Protein AF-A0A1E1WK30-F1 (afdb_monomer)

Organism: Pectinophora gossypiella (NCBI:txid13191)

Sequence (186 aa):
MTLRVEAPGEKIVSVEPCKCNKSYSAELKKTEMKLSKRLKEFLKAAWGVRSKITVEPFVICYILPSVLAGLAVQNLCFEKSCLVNLHYDDRICRHIMQGRTANYTTEEKNVQTLVTAMTAWSFPLQTALPGILALFVGAWSDRTGNRKTFMVLPILGKLISVIGIILSTIFFMQVGMNETALLEGL

Secondary structure (DSSP, 8-state):
------------------TTHHHHHHHHHHHHHHHHHHHHHHHHHHHHHTTT--HHHHHHHHHHHHHHHHHHHHHHHHHHIIIIIS---HHHHHHHHTT--TT-HHHHHHHHHHHHHHHHHHHHHHHHHHHHHHHHHHHHHHHH--HHHHHHHHHHHHHHHHHHHHHHHHTTTTS-HHHHHHHHH-

Radius of gyration: 28.56 Å; Cα contacts (8 Å, |Δi|>4): 78; chains: 1; bounding box: 60×99×56 Å

Structure (mmCIF, N/CA/C/O backbone):
data_AF-A0A1E1WK30-F1
#
_entry.id   AF-A0A1E1WK30-F1
#
loop_
_atom_site.group_PDB
_atom_site.id
_atom_site.type_symbol
_atom_site.label_atom_id
_atom_site.label_alt_id
_atom_site.label_comp_id
_atom_site.label_asym_id
_atom_site.label_entity_id
_atom_site.label_seq_id
_atom_site.pdbx_PDB_ins_code
_atom_site.Cartn_x
_atom_site.Cartn_y
_atom_site.Cartn_z
_atom_site.occupancy
_atom_site.B_iso_or_equiv
_atom_site.auth_seq_id
_atom_site.auth_comp_id
_atom_site.auth_asym_id
_atom_site.auth_atom_id
_atom_site.pdbx_PDB_model_num
ATOM 1 N N . MET A 1 1 ? -29.194 -78.697 -28.539 1.00 39.44 1 MET A N 1
ATOM 2 C CA . MET A 1 1 ? -29.829 -78.477 -27.223 1.00 39.44 1 MET A CA 1
ATOM 3 C C . MET A 1 1 ? -29.805 -76.992 -26.917 1.00 39.44 1 MET A C 1
ATOM 5 O O . MET A 1 1 ? -28.778 -76.459 -26.529 1.00 39.44 1 MET A O 1
ATOM 9 N N . THR A 1 2 ? -30.919 -76.320 -27.180 1.00 31.62 2 THR A N 1
ATOM 10 C CA . THR A 1 2 ? -31.225 -74.983 -26.673 1.00 31.62 2 THR A CA 1
ATOM 11 C C . THR A 1 2 ? -31.839 -75.125 -25.288 1.00 31.62 2 THR A C 1
ATOM 13 O O . THR A 1 2 ? -32.807 -75.870 -25.147 1.00 31.62 2 THR A O 1
ATOM 16 N N . LEU A 1 3 ? -31.359 -74.370 -24.304 1.00 31.56 3 LEU A N 1
ATOM 17 C CA . LEU A 1 3 ? -32.218 -73.912 -23.217 1.00 31.56 3 LEU A CA 1
ATOM 18 C C . LEU A 1 3 ? -32.018 -72.409 -23.052 1.00 31.56 3 LEU A C 1
ATOM 20 O O . LEU A 1 3 ? -30.931 -71.927 -22.751 1.00 31.56 3 LEU A O 1
ATOM 24 N N . ARG A 1 4 ? -33.105 -71.698 -23.336 1.00 35.22 4 ARG A N 1
ATOM 25 C CA . ARG A 1 4 ? -33.308 -70.266 -23.176 1.00 35.22 4 ARG A CA 1
ATOM 26 C C . ARG A 1 4 ? -34.090 -70.094 -21.876 1.00 35.22 4 ARG A C 1
ATOM 28 O O . ARG A 1 4 ? -35.115 -70.752 -21.722 1.00 35.22 4 ARG A O 1
ATOM 35 N N . VAL A 1 5 ? -33.654 -69.210 -20.987 1.00 40.81 5 VAL A N 1
ATOM 36 C CA . VAL A 1 5 ? -34.551 -68.553 -20.028 1.00 40.81 5 VAL A CA 1
ATOM 37 C C . VAL A 1 5 ? -34.184 -67.077 -20.041 1.00 40.81 5 VAL A C 1
ATOM 39 O O . VAL A 1 5 ? -33.052 -66.699 -19.757 1.00 40.81 5 VAL A O 1
ATOM 42 N N . GLU A 1 6 ? -35.138 -66.271 -20.481 1.00 40.81 6 GLU A N 1
ATOM 43 C CA . GLU A 1 6 ? -35.061 -64.822 -20.611 1.00 40.81 6 GLU A CA 1
ATOM 44 C C . GLU A 1 6 ? -35.509 -64.190 -19.284 1.00 40.81 6 GLU A C 1
ATOM 46 O O . GLU A 1 6 ? -36.471 -64.669 -18.682 1.00 40.81 6 GLU A O 1
ATOM 51 N N . ALA A 1 7 ? -34.863 -63.108 -18.841 1.00 42.19 7 ALA A N 1
ATOM 52 C CA . ALA A 1 7 ? -35.515 -62.125 -17.981 1.00 42.19 7 ALA A CA 1
ATOM 53 C C . ALA A 1 7 ? -34.951 -60.709 -18.235 1.00 42.19 7 ALA A C 1
ATOM 55 O O . ALA A 1 7 ? -33.755 -60.568 -18.495 1.00 42.19 7 ALA A O 1
ATOM 56 N N . PRO A 1 8 ? -35.810 -59.675 -18.192 1.00 36.88 8 PRO A N 1
ATOM 57 C CA . PRO A 1 8 ? -35.581 -58.350 -18.761 1.00 36.88 8 PRO A CA 1
ATOM 58 C C . PRO A 1 8 ? -35.152 -57.312 -17.708 1.00 36.88 8 PRO A C 1
ATOM 60 O O . PRO A 1 8 ? -35.461 -57.465 -16.534 1.00 36.88 8 PRO A O 1
ATOM 63 N N . GLY A 1 9 ? -34.539 -56.212 -18.161 1.00 35.50 9 GLY A N 1
ATOM 64 C CA . GLY A 1 9 ? -34.646 -54.885 -17.534 1.00 35.50 9 GLY A CA 1
ATOM 65 C C . GLY A 1 9 ? -33.962 -54.651 -16.176 1.00 35.50 9 GLY A C 1
ATOM 66 O O . GLY A 1 9 ? -34.398 -55.147 -15.150 1.00 35.50 9 GLY A O 1
ATOM 67 N N . GLU A 1 10 ? -32.960 -53.765 -16.202 1.00 39.19 10 GLU A N 1
ATOM 68 C CA . GLU A 1 10 ? -32.584 -52.810 -15.146 1.00 39.19 10 GLU A CA 1
ATOM 69 C C . GLU A 1 10 ? -32.297 -53.332 -13.724 1.00 39.19 10 GLU A C 1
ATOM 71 O O . GLU A 1 10 ? -33.184 -53.731 -12.977 1.00 39.19 10 GLU A O 1
ATOM 76 N N . LYS A 1 11 ? -31.043 -53.165 -13.285 1.00 32.28 11 LYS A N 1
ATOM 77 C CA . LYS A 1 11 ? -30.726 -52.727 -11.918 1.00 32.28 11 LYS A CA 1
ATOM 78 C C . LYS A 1 11 ? -29.340 -52.102 -11.905 1.00 32.28 11 LYS A C 1
ATOM 80 O O . LYS A 1 11 ? -28.312 -52.771 -11.872 1.00 32.28 11 LYS A O 1
ATOM 85 N N . ILE A 1 12 ? -29.364 -50.778 -11.965 1.00 34.81 12 ILE A N 1
ATOM 86 C CA . ILE A 1 12 ? -28.281 -49.883 -11.583 1.00 34.81 12 ILE A CA 1
ATOM 87 C C . ILE A 1 12 ? -27.767 -50.390 -10.233 1.00 34.81 12 ILE A C 1
ATOM 89 O O . ILE A 1 12 ? -28.544 -50.515 -9.284 1.00 34.81 12 ILE A O 1
ATOM 93 N N . VAL A 1 13 ? -26.486 -50.754 -10.162 1.00 36.16 13 VAL A N 1
ATOM 94 C CA . VAL A 1 13 ? -25.851 -51.154 -8.906 1.00 36.16 13 VAL A CA 1
ATOM 95 C C . VAL A 1 13 ? -25.910 -49.947 -7.977 1.00 36.16 13 VAL A C 1
ATOM 97 O O . VAL A 1 13 ? -25.163 -48.982 -8.125 1.00 36.16 13 VAL A O 1
ATOM 100 N N . SER A 1 14 ? -26.875 -49.992 -7.061 1.00 32.78 14 SER A N 1
ATOM 101 C CA . SER A 1 14 ? -27.031 -49.058 -5.961 1.00 32.78 14 SER A CA 1
ATOM 102 C C . SER A 1 14 ? -25.823 -49.221 -5.049 1.00 32.78 14 SER A C 1
ATOM 104 O O . SER A 1 14 ? -25.767 -50.099 -4.192 1.00 32.78 14 SER A O 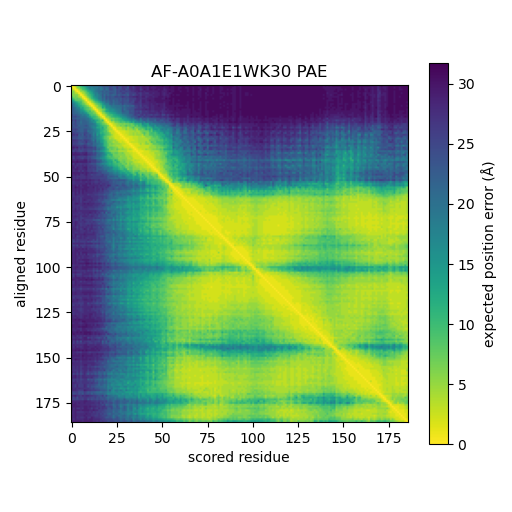1
ATOM 106 N N . VAL A 1 15 ? -24.825 -48.374 -5.263 1.00 42.16 15 VAL A N 1
ATOM 107 C CA . VAL A 1 15 ? -24.016 -47.914 -4.148 1.00 42.16 15 VAL A CA 1
ATOM 108 C C . VAL A 1 15 ? -24.893 -46.866 -3.474 1.00 42.16 15 VAL A C 1
ATOM 110 O O . VAL A 1 15 ? -25.053 -45.763 -3.991 1.00 42.16 15 VAL A O 1
ATOM 113 N N . GLU A 1 16 ? -25.523 -47.204 -2.353 1.00 52.97 16 GLU A N 1
ATOM 114 C CA . GLU A 1 16 ? -25.820 -46.177 -1.360 1.00 52.97 16 GLU A CA 1
ATOM 115 C C . GLU A 1 16 ? -24.485 -45.818 -0.697 1.00 52.97 16 GLU A C 1
ATOM 117 O O . GLU A 1 16 ? -23.869 -46.682 -0.068 1.00 52.97 16 GLU A O 1
ATOM 122 N N . PRO A 1 17 ? -24.033 -44.553 -0.776 1.00 38.88 17 PRO A N 1
ATOM 123 C CA . PRO A 1 17 ? -23.232 -44.053 0.319 1.00 38.88 17 PRO A CA 1
ATOM 124 C C . PRO A 1 17 ? -23.792 -42.737 0.860 1.00 38.88 17 PRO A C 1
ATOM 126 O O . PRO A 1 17 ? -23.857 -41.701 0.204 1.00 38.88 17 PRO A O 1
ATOM 129 N N . CYS A 1 18 ? -24.093 -42.828 2.152 1.00 43.41 18 CYS A N 1
ATOM 130 C CA . CYS A 1 18 ? -24.090 -41.774 3.153 1.00 43.41 18 CYS A CA 1
ATOM 131 C C . CYS A 1 18 ? -25.323 -40.861 3.244 1.00 43.41 18 CYS A C 1
ATOM 133 O O . CYS A 1 18 ? -25.404 -39.761 2.699 1.00 43.41 18 CYS A O 1
ATOM 135 N N . LYS A 1 19 ? -26.173 -41.235 4.207 1.00 42.16 19 LYS A N 1
ATOM 136 C CA . LYS A 1 19 ? -27.075 -40.397 5.019 1.00 42.16 19 LYS A CA 1
ATOM 137 C C . LYS A 1 19 ? -26.310 -39.314 5.829 1.00 42.16 19 LYS A C 1
ATOM 139 O O . LYS A 1 19 ? -26.635 -39.052 6.982 1.00 42.16 19 LYS A O 1
ATOM 144 N N . CYS A 1 20 ? -25.283 -38.685 5.247 1.00 48.69 20 CYS A N 1
ATOM 145 C CA . CYS A 1 20 ? -24.400 -37.702 5.887 1.00 48.69 20 CYS A CA 1
ATOM 146 C C . CYS A 1 20 ? -24.795 -36.246 5.634 1.00 48.69 20 CYS A C 1
ATOM 148 O O . CYS A 1 20 ? -24.235 -35.374 6.282 1.00 48.69 20 CYS A O 1
ATOM 150 N N . ASN A 1 21 ? -25.757 -35.934 4.760 1.00 53.81 21 ASN A N 1
ATOM 151 C CA . ASN A 1 21 ? -26.035 -34.531 4.413 1.00 53.81 21 ASN A CA 1
ATOM 152 C C . ASN A 1 21 ? -26.504 -33.700 5.634 1.00 53.81 21 ASN A C 1
ATOM 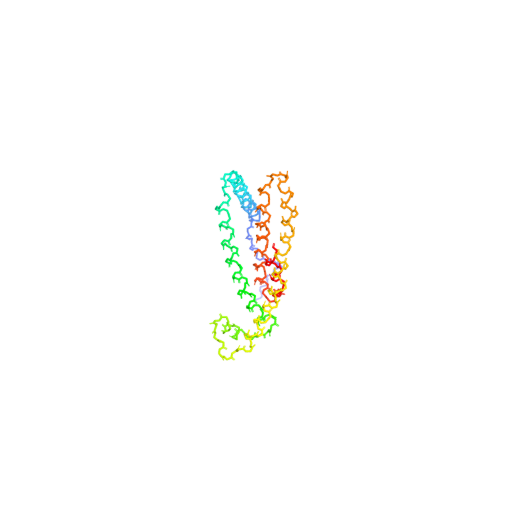154 O O . ASN A 1 21 ? -26.045 -32.585 5.879 1.00 53.81 21 ASN A O 1
ATOM 158 N N . LYS A 1 22 ? -27.339 -34.296 6.500 1.00 50.06 22 LYS A N 1
ATOM 159 C CA . LYS A 1 22 ? -27.811 -33.651 7.740 1.00 50.06 22 LYS A CA 1
ATOM 160 C C . LYS A 1 22 ? -26.716 -33.562 8.812 1.00 50.06 22 LYS A C 1
ATOM 162 O O . LYS A 1 22 ? -26.661 -32.579 9.542 1.00 50.06 22 LYS A O 1
ATOM 167 N N . SER A 1 23 ? -25.838 -34.567 8.881 1.00 51.34 23 SER A N 1
ATOM 168 C CA . SER A 1 23 ? -24.707 -34.606 9.817 1.00 51.34 23 SER A CA 1
ATOM 169 C C . SER A 1 23 ? -23.609 -33.618 9.413 1.00 51.34 23 SER A C 1
ATOM 171 O O . SER A 1 23 ? -23.137 -32.870 10.261 1.00 51.34 23 SER A O 1
ATOM 173 N N . TYR A 1 24 ? -23.284 -33.524 8.123 1.00 56.06 24 TYR A N 1
ATOM 174 C CA . TYR A 1 24 ? -22.289 -32.597 7.588 1.00 56.06 24 TYR A CA 1
ATOM 175 C C . TYR A 1 24 ? -22.757 -31.141 7.687 1.00 56.06 24 TYR A C 1
ATOM 177 O O . TYR A 1 24 ? -22.013 -30.293 8.167 1.00 56.06 24 TYR A O 1
ATOM 185 N N . SER A 1 25 ? -24.020 -30.849 7.347 1.00 56.91 25 SER A N 1
ATOM 186 C CA . SER A 1 25 ? -24.608 -29.512 7.539 1.00 56.91 25 SER A CA 1
ATOM 187 C C . SER A 1 25 ? -24.653 -29.100 9.018 1.00 56.91 25 SER A C 1
ATOM 189 O O . SER A 1 25 ? -24.416 -27.935 9.347 1.00 56.91 25 SER A O 1
ATOM 191 N N . ALA A 1 26 ? -24.916 -30.048 9.925 1.00 64.25 26 ALA A N 1
ATOM 192 C CA . ALA A 1 26 ? -24.888 -29.794 11.362 1.00 64.25 26 ALA A CA 1
ATOM 193 C C . ALA A 1 26 ? -23.465 -29.514 11.867 1.00 64.25 26 ALA A C 1
ATOM 195 O O . ALA A 1 26 ? -23.280 -28.569 12.629 1.00 64.25 26 ALA A O 1
ATOM 196 N N . GLU A 1 27 ? -22.464 -30.272 11.416 1.00 71.19 27 GLU A N 1
ATOM 197 C CA . GLU A 1 27 ? -21.054 -30.052 11.765 1.00 71.19 27 GLU A CA 1
ATOM 198 C C . GLU A 1 27 ? -20.512 -28.732 11.181 1.00 71.19 27 GLU A C 1
ATOM 200 O O . GLU A 1 27 ? -19.792 -28.009 11.876 1.00 71.19 27 GLU A O 1
ATOM 205 N N . LEU A 1 28 ? -20.938 -28.338 9.972 1.00 72.19 28 LEU A N 1
ATOM 206 C CA . LEU A 1 28 ? -20.601 -27.038 9.376 1.00 72.19 28 LEU A CA 1
ATOM 207 C C . LEU A 1 28 ? -21.213 -25.886 10.185 1.00 72.19 28 LEU A C 1
ATOM 209 O O . LEU A 1 28 ? -20.487 -25.003 10.638 1.00 72.19 28 LEU A O 1
ATOM 213 N N . LYS A 1 29 ? -22.520 -25.945 10.489 1.00 71.25 29 LYS A N 1
ATOM 214 C CA . LYS A 1 29 ? -23.199 -24.939 11.331 1.00 71.25 29 LYS A CA 1
ATOM 215 C C . LYS A 1 29 ? -22.606 -24.860 12.734 1.00 71.25 29 LYS A C 1
ATOM 217 O O . LYS A 1 29 ? -22.504 -23.780 13.313 1.00 71.25 29 LYS A O 1
ATOM 222 N N . LYS A 1 30 ? -22.200 -25.996 13.300 1.00 72.06 30 LYS A N 1
ATOM 223 C CA . LYS A 1 30 ? -21.549 -26.072 14.613 1.00 72.06 30 LYS A CA 1
ATOM 224 C C . LYS A 1 30 ? -20.161 -25.436 14.571 1.00 72.06 30 LYS A C 1
ATOM 226 O O . LYS A 1 30 ? -19.801 -24.737 15.517 1.00 72.06 30 LYS A O 1
ATOM 231 N N . THR A 1 31 ? -19.425 -25.609 13.476 1.00 75.38 31 THR A N 1
ATOM 232 C CA . THR A 1 31 ? -18.117 -24.980 13.247 1.00 75.38 31 THR A CA 1
ATOM 233 C C . THR A 1 31 ? -18.250 -23.472 13.038 1.00 75.38 31 THR A C 1
ATOM 235 O O . THR A 1 31 ? -17.561 -22.716 13.722 1.00 75.38 31 THR A O 1
ATOM 238 N N . GLU A 1 32 ? -19.199 -23.013 12.219 1.00 78.19 32 GLU A N 1
ATOM 239 C CA . GLU A 1 32 ? -19.495 -21.585 12.030 1.00 78.19 32 GLU A CA 1
ATOM 240 C C . GLU A 1 32 ? -19.965 -20.915 13.327 1.00 78.19 32 GLU A C 1
ATOM 242 O O . GLU A 1 32 ? -19.506 -19.827 13.676 1.00 78.19 32 GLU A O 1
ATOM 247 N N . MET A 1 33 ? -20.814 -21.584 14.113 1.00 75.00 33 MET A N 1
ATOM 248 C CA . MET A 1 33 ? -21.278 -21.072 15.405 1.00 75.00 33 MET A CA 1
ATOM 249 C C . MET A 1 33 ? -20.152 -21.035 16.451 1.00 75.00 33 MET A C 1
ATOM 251 O O . MET A 1 33 ? -20.101 -20.117 17.275 1.00 75.00 33 MET A O 1
ATOM 255 N N . LYS A 1 34 ? -19.219 -21.996 16.416 1.00 79.00 34 LYS A N 1
ATOM 256 C CA . LYS A 1 34 ? -18.033 -22.030 17.290 1.00 79.00 34 LYS A CA 1
ATOM 257 C C . LYS A 1 34 ? -17.017 -20.955 16.891 1.00 79.00 34 LYS A C 1
ATOM 259 O O . LYS A 1 34 ? -16.456 -20.313 17.779 1.00 79.00 34 LYS A O 1
ATOM 264 N N . LEU A 1 35 ? -16.837 -20.713 15.590 1.00 84.00 35 LEU A N 1
ATOM 265 C CA . LEU A 1 35 ? -16.026 -19.623 15.042 1.00 84.00 35 LEU A CA 1
ATOM 266 C C . LEU A 1 35 ? -16.628 -18.259 15.411 1.00 84.00 35 LEU A C 1
ATOM 268 O O . LEU A 1 35 ? -15.927 -17.425 15.971 1.00 84.00 35 LEU A O 1
ATOM 272 N N . SER A 1 36 ? -17.936 -18.073 15.211 1.00 78.62 36 SER A N 1
ATOM 273 C CA . SER A 1 36 ? -18.688 -16.864 15.582 1.00 78.62 36 SER A CA 1
ATOM 274 C C . SER A 1 36 ? -18.614 -16.566 17.082 1.00 78.62 36 SER A C 1
ATOM 276 O O . SER A 1 36 ? -18.383 -15.421 17.474 1.00 78.62 36 SER A O 1
ATOM 278 N N . LYS A 1 37 ? -18.749 -17.589 17.941 1.00 79.38 37 LYS A N 1
ATOM 279 C CA . LYS A 1 37 ? -18.576 -17.438 19.396 1.00 79.38 37 LYS A CA 1
ATOM 280 C C . LYS A 1 37 ? -17.158 -17.014 19.757 1.00 79.38 37 LYS A C 1
ATOM 282 O O . LYS A 1 37 ? -17.005 -16.070 20.524 1.00 79.38 37 LYS A O 1
ATOM 287 N N . ARG A 1 38 ? -16.133 -17.664 19.193 1.00 79.19 38 ARG A N 1
ATOM 288 C CA . ARG A 1 38 ? -14.736 -17.265 19.423 1.00 79.19 38 ARG A CA 1
ATOM 289 C C . ARG A 1 38 ? -14.493 -15.837 18.943 1.00 79.19 38 ARG A C 1
ATOM 291 O O . ARG A 1 38 ? -13.925 -15.063 19.699 1.00 79.19 38 ARG A O 1
ATOM 298 N N . LEU A 1 39 ? -14.988 -15.464 17.761 1.00 79.31 39 LEU A N 1
ATOM 299 C CA . LEU A 1 39 ? -14.894 -14.097 17.246 1.00 79.31 39 LEU A CA 1
ATOM 300 C C . LEU A 1 39 ? -15.539 -13.093 18.207 1.00 79.31 39 LEU A C 1
ATOM 302 O O . LEU A 1 39 ? -14.920 -12.091 18.531 1.00 79.31 39 LEU A O 1
ATOM 306 N N . LYS A 1 40 ? -16.749 -13.369 18.710 1.00 76.81 40 LYS A N 1
ATOM 307 C CA . LYS A 1 40 ? -17.439 -12.492 19.671 1.00 76.81 40 LYS A CA 1
ATOM 308 C C . LYS A 1 40 ? -16.675 -12.347 20.985 1.00 76.81 40 LYS A C 1
ATOM 310 O O . LYS A 1 40 ? -16.580 -11.232 21.485 1.00 76.81 40 LYS A O 1
ATOM 315 N N . GLU A 1 41 ? -16.106 -13.427 21.516 1.00 79.44 41 GLU A N 1
ATOM 316 C CA . GLU A 1 41 ? -15.263 -13.379 22.718 1.00 79.44 41 GLU A CA 1
ATOM 317 C C . GLU A 1 41 ? -13.965 -12.597 22.470 1.00 79.44 41 GLU A C 1
ATOM 319 O O . GLU A 1 41 ? -13.598 -11.749 23.280 1.00 79.44 41 GLU A O 1
ATOM 324 N N . PHE A 1 42 ? -13.321 -12.782 21.312 1.00 75.81 42 PHE A N 1
ATOM 325 C CA . PHE A 1 42 ? -12.164 -11.980 20.908 1.00 75.81 42 PHE A CA 1
ATOM 326 C C . PHE A 1 42 ? -12.520 -10.503 20.723 1.00 75.81 42 PHE A C 1
ATOM 328 O O . PHE A 1 42 ? -11.774 -9.649 21.189 1.00 75.81 42 PHE A O 1
ATOM 335 N N . LEU A 1 43 ? -13.667 -10.178 20.118 1.00 73.62 43 LEU A N 1
ATOM 336 C CA . LEU A 1 43 ? -14.149 -8.800 19.994 1.00 73.62 43 LEU A CA 1
ATOM 337 C C . LEU A 1 43 ? -14.433 -8.185 21.368 1.00 73.62 43 LEU A C 1
ATOM 339 O O . LEU A 1 43 ? -14.108 -7.023 21.593 1.00 73.62 43 LEU A O 1
ATOM 343 N N . LYS A 1 44 ? -15.005 -8.952 22.301 1.00 72.12 44 LYS A N 1
ATOM 344 C CA . LYS A 1 44 ? -15.322 -8.494 23.662 1.00 72.12 44 LYS A CA 1
ATOM 345 C C . LYS A 1 44 ? -14.057 -8.274 24.493 1.00 72.12 44 LYS A C 1
ATOM 347 O O . LYS A 1 44 ? -13.938 -7.250 25.164 1.00 72.12 44 LYS A O 1
ATOM 352 N N . ALA A 1 45 ? -13.087 -9.183 24.387 1.00 67.50 45 ALA A N 1
ATOM 353 C CA . ALA A 1 45 ? -11.767 -9.049 24.995 1.00 67.50 45 ALA A CA 1
ATOM 354 C C . ALA A 1 45 ? -10.989 -7.868 24.39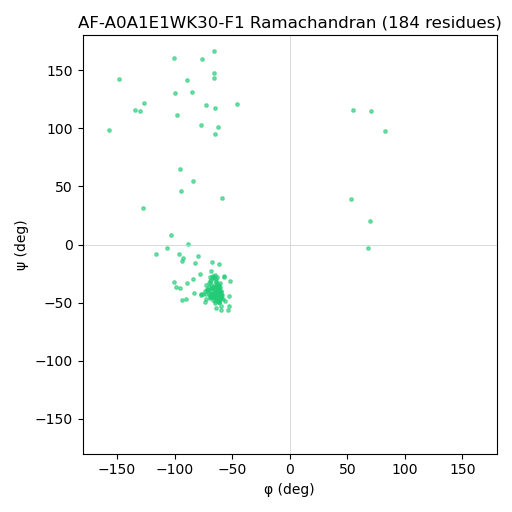0 1.00 67.50 45 ALA A C 1
ATOM 356 O O . ALA A 1 45 ? -10.462 -7.036 25.127 1.00 67.50 45 ALA A O 1
ATOM 357 N N . ALA A 1 46 ? -10.998 -7.720 23.063 1.00 65.81 46 ALA A N 1
ATOM 358 C CA . ALA A 1 46 ? -10.391 -6.587 22.368 1.00 65.81 46 ALA A CA 1
ATOM 359 C C . ALA A 1 46 ? -11.048 -5.253 22.760 1.00 65.81 46 ALA A C 1
ATOM 361 O O . ALA A 1 46 ? -10.355 -4.252 22.937 1.00 65.81 46 ALA A O 1
ATOM 362 N N . TRP A 1 47 ? -12.368 -5.229 22.966 1.00 65.06 47 TRP A N 1
ATOM 363 C CA . TRP A 1 47 ? -13.100 -4.043 23.416 1.00 65.06 47 TRP A CA 1
ATOM 364 C C . TRP A 1 47 ? -12.786 -3.670 24.874 1.00 65.06 47 TRP A C 1
ATOM 366 O O . TRP A 1 47 ? -12.623 -2.488 25.180 1.00 65.06 47 TRP A O 1
ATOM 376 N N . GLY A 1 48 ? -12.596 -4.658 25.756 1.00 61.47 48 GLY A N 1
ATOM 377 C CA . GLY A 1 48 ? -12.120 -4.435 27.127 1.00 61.47 48 GLY A CA 1
ATOM 378 C C . GLY A 1 48 ? -10.688 -3.890 27.176 1.00 61.47 48 GLY A C 1
ATOM 379 O O . GLY A 1 48 ? -10.405 -2.933 27.901 1.00 61.47 48 GLY A O 1
ATOM 380 N N . VAL A 1 49 ? -9.800 -4.428 26.336 1.00 60.94 49 VAL A N 1
ATOM 381 C CA . VAL A 1 49 ? -8.398 -3.990 26.214 1.00 60.94 49 VAL A CA 1
ATOM 382 C C . VAL A 1 49 ? -8.290 -2.590 25.579 1.00 60.94 49 VAL A C 1
ATOM 384 O O . VAL A 1 49 ? -7.451 -1.785 25.985 1.00 60.94 49 VAL A O 1
ATOM 387 N N . ARG A 1 50 ? -9.215 -2.215 24.685 1.00 59.00 50 ARG A N 1
ATOM 388 C CA . ARG A 1 50 ? -9.320 -0.874 24.072 1.00 59.00 50 ARG A CA 1
ATOM 389 C C . ARG A 1 50 ? -9.574 0.265 25.074 1.00 59.00 50 ARG A C 1
ATOM 391 O O . ARG A 1 50 ? -9.367 1.437 24.749 1.00 59.00 50 ARG A O 1
ATOM 398 N N . SER A 1 51 ? -10.011 -0.049 26.294 1.00 58.62 51 SER A N 1
ATOM 399 C CA . SER A 1 51 ? -10.148 0.942 27.369 1.00 58.62 51 SER A CA 1
ATOM 400 C C . SER A 1 51 ? -8.810 1.311 28.031 1.00 58.62 51 SER A C 1
ATOM 402 O O . SER A 1 51 ? -8.693 2.434 28.517 1.00 58.62 51 SER A O 1
ATOM 404 N N . LYS A 1 52 ? -7.808 0.413 27.991 1.00 61.28 52 LYS A N 1
ATOM 405 C CA . LYS A 1 52 ? -6.515 0.532 28.696 1.00 61.28 52 LYS A CA 1
ATOM 406 C C . LYS A 1 52 ? -5.282 0.634 27.788 1.00 61.28 52 LYS A C 1
ATOM 408 O O . LYS A 1 52 ? -4.197 0.887 28.300 1.00 61.28 52 LYS A O 1
ATOM 413 N N . ILE A 1 53 ? -5.417 0.440 26.473 1.00 58.81 53 ILE A N 1
ATOM 414 C CA . ILE A 1 53 ? -4.306 0.621 25.525 1.00 58.81 53 ILE A CA 1
ATOM 415 C C . ILE A 1 53 ? -3.882 2.097 25.502 1.00 58.81 53 ILE A C 1
ATOM 417 O O . ILE A 1 53 ? -4.658 2.976 25.118 1.00 58.81 53 ILE A O 1
ATOM 421 N N . THR A 1 54 ? -2.636 2.347 25.897 1.00 60.78 54 THR A N 1
ATOM 422 C CA . THR A 1 54 ? -1.901 3.575 25.596 1.00 60.78 54 THR A CA 1
ATOM 423 C C . THR A 1 54 ? -1.660 3.672 24.090 1.00 60.78 54 THR A C 1
ATOM 425 O O . THR A 1 54 ? -1.521 2.674 23.389 1.00 60.78 54 THR A O 1
ATOM 428 N N . VAL A 1 55 ? -1.646 4.894 23.568 1.00 64.88 55 VAL A N 1
ATOM 429 C CA . VAL A 1 55 ? -1.597 5.169 22.124 1.00 64.88 55 VAL A CA 1
ATOM 430 C C . VAL A 1 55 ? -0.300 4.660 21.467 1.00 64.88 55 VAL A C 1
ATOM 432 O O . VAL A 1 55 ? -0.302 4.285 20.300 1.00 64.88 55 VAL A O 1
ATOM 435 N N . GLU A 1 56 ? 0.796 4.592 22.219 1.00 65.31 56 GLU A N 1
ATOM 436 C CA . GLU A 1 56 ? 2.150 4.314 21.718 1.00 65.31 56 GLU A CA 1
ATOM 437 C C . GLU A 1 56 ? 2.354 2.914 21.100 1.00 65.31 56 GLU A C 1
ATOM 439 O O . GLU A 1 56 ? 2.747 2.845 19.933 1.00 65.31 56 GLU A O 1
ATOM 444 N N . PRO A 1 57 ? 2.058 1.785 21.779 1.00 69.44 57 PRO A N 1
ATOM 445 C CA . PRO A 1 57 ? 2.248 0.454 21.190 1.00 69.44 57 PRO A CA 1
ATOM 446 C C . PRO A 1 57 ? 1.356 0.212 19.966 1.00 69.44 57 PRO A C 1
ATOM 448 O O . PRO A 1 57 ? 1.733 -0.502 19.040 1.00 69.44 57 PRO A O 1
ATOM 451 N N . PHE A 1 58 ? 0.183 0.841 19.929 1.00 69.62 58 PHE A N 1
ATOM 452 C CA . PHE A 1 58 ? -0.751 0.723 18.816 1.00 69.62 58 PHE A CA 1
ATOM 453 C C . PHE A 1 58 ? -0.234 1.404 17.544 1.00 69.62 58 PHE A C 1
ATOM 455 O O . PHE A 1 58 ? -0.360 0.854 16.452 1.00 69.62 58 PHE A O 1
ATOM 462 N N . VAL A 1 59 ? 0.394 2.573 17.691 1.00 77.38 59 VAL A N 1
ATOM 463 C CA . VAL A 1 59 ? 1.014 3.299 16.576 1.00 77.38 59 VAL A CA 1
ATOM 464 C C . VAL A 1 59 ? 2.201 2.513 16.015 1.00 77.38 59 VAL A C 1
ATOM 466 O O . VAL A 1 59 ? 2.304 2.362 14.800 1.00 77.38 59 VAL A O 1
ATOM 469 N N . ILE A 1 60 ? 3.041 1.930 16.875 1.00 79.00 60 ILE A N 1
ATOM 470 C CA . ILE A 1 60 ? 4.180 1.098 16.448 1.00 79.00 60 ILE 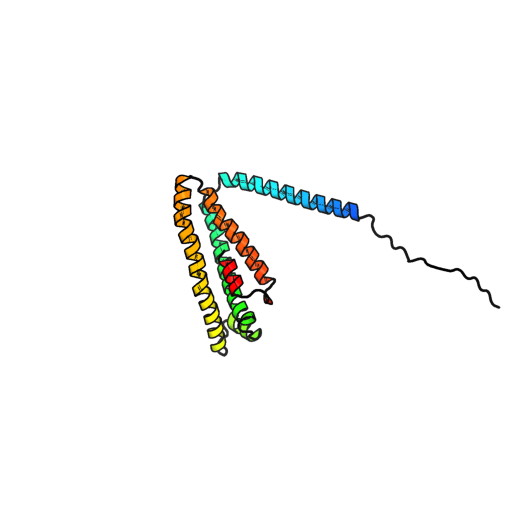A CA 1
ATOM 471 C C . ILE A 1 60 ? 3.694 -0.131 15.667 1.00 79.00 60 ILE A C 1
ATOM 473 O O . ILE A 1 60 ? 4.185 -0.406 14.569 1.00 79.00 60 ILE A O 1
ATOM 477 N N . CYS A 1 61 ? 2.687 -0.836 16.189 1.00 78.94 61 CYS A N 1
ATOM 478 C CA . CYS A 1 61 ? 2.103 -2.002 15.526 1.00 78.94 61 CYS A CA 1
ATOM 479 C C . CYS A 1 61 ? 1.340 -1.670 14.235 1.00 78.94 61 CYS A C 1
ATOM 481 O O . CYS A 1 61 ? 1.065 -2.585 13.468 1.00 78.94 61 CYS A O 1
ATOM 483 N N . TYR A 1 62 ? 1.000 -0.406 13.974 1.00 83.00 62 TYR A N 1
ATOM 484 C CA . TYR A 1 62 ? 0.366 0.019 12.724 1.00 83.00 62 TYR A CA 1
ATOM 485 C C . TYR A 1 62 ? 1.384 0.503 11.686 1.00 83.00 62 TYR A C 1
ATOM 487 O O . TYR A 1 62 ? 1.330 0.089 10.527 1.00 83.00 62 TYR A O 1
ATOM 495 N N . ILE A 1 63 ? 2.324 1.362 12.089 1.00 86.81 63 ILE A N 1
ATOM 496 C CA . ILE A 1 63 ? 3.288 1.971 11.165 1.00 86.81 63 ILE A CA 1
ATOM 497 C C . ILE A 1 63 ? 4.229 0.908 10.597 1.00 86.81 63 ILE A C 1
ATOM 499 O O . ILE A 1 63 ? 4.436 0.880 9.386 1.00 86.81 63 ILE A O 1
ATOM 503 N N . LEU A 1 64 ? 4.755 0.004 11.435 1.00 88.69 64 LE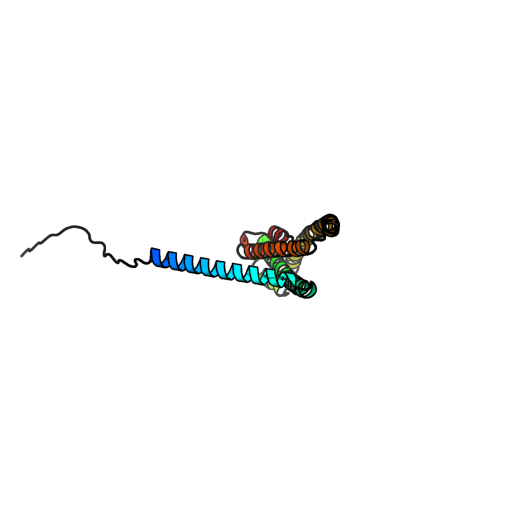U A N 1
ATOM 504 C CA . LEU A 1 64 ? 5.730 -0.995 10.985 1.00 88.69 64 LEU A CA 1
ATOM 505 C C . LEU A 1 64 ? 5.166 -1.911 9.881 1.00 88.69 64 LEU A C 1
ATOM 507 O O . LEU A 1 64 ? 5.779 -1.972 8.813 1.00 88.69 64 LEU A O 1
ATOM 511 N N . PRO A 1 65 ? 3.999 -2.571 10.049 1.00 88.50 65 PRO A N 1
ATOM 512 C CA . PRO A 1 65 ? 3.421 -3.364 8.968 1.00 88.50 65 PRO A CA 1
ATOM 513 C C . PRO A 1 65 ? 3.037 -2.526 7.749 1.00 88.50 65 PRO A C 1
ATOM 515 O O . PRO A 1 65 ? 3.172 -3.007 6.630 1.00 88.50 65 PRO A O 1
ATOM 518 N N . SER A 1 66 ? 2.590 -1.282 7.945 1.00 87.94 66 SER A N 1
ATOM 519 C CA . SER A 1 66 ? 2.189 -0.409 6.833 1.00 87.94 66 SER A CA 1
ATOM 520 C C . SER A 1 66 ? 3.370 -0.046 5.932 1.00 87.94 66 SER A C 1
ATOM 522 O O . SER A 1 66 ? 3.244 -0.097 4.712 1.00 87.94 66 SER A O 1
ATOM 524 N N . VAL A 1 67 ? 4.533 0.267 6.512 1.00 90.56 67 VAL A N 1
ATOM 525 C CA . VAL A 1 67 ? 5.752 0.563 5.739 1.00 90.56 67 VAL A CA 1
ATOM 526 C C . VAL A 1 67 ? 6.244 -0.685 5.006 1.00 90.56 67 VAL A C 1
ATOM 528 O O . VAL A 1 67 ? 6.573 -0.612 3.824 1.00 90.56 67 VAL A O 1
ATOM 531 N N . LEU A 1 68 ? 6.246 -1.843 5.674 1.00 91.19 68 LEU A N 1
ATOM 532 C CA . LEU A 1 68 ? 6.624 -3.112 5.044 1.00 91.19 68 LEU A CA 1
ATOM 533 C C . LEU A 1 68 ? 5.696 -3.471 3.876 1.00 91.19 68 LEU A C 1
ATOM 535 O O . LEU A 1 68 ? 6.171 -3.898 2.825 1.00 91.19 68 LEU A O 1
ATOM 539 N N . ALA A 1 69 ? 4.387 -3.265 4.040 1.00 90.56 69 ALA A N 1
ATOM 540 C CA . ALA A 1 69 ? 3.417 -3.457 2.970 1.00 90.56 69 ALA A CA 1
ATOM 541 C C . ALA A 1 69 ? 3.673 -2.500 1.795 1.00 90.56 69 ALA A C 1
ATOM 543 O O . ALA A 1 69 ? 3.647 -2.948 0.653 1.00 90.56 69 ALA A O 1
ATOM 544 N N . GLY A 1 70 ? 3.995 -1.228 2.057 1.00 89.44 70 GLY A N 1
ATOM 545 C CA . GLY A 1 70 ? 4.333 -0.255 1.009 1.00 89.44 70 GLY A CA 1
ATOM 546 C C . GLY A 1 70 ? 5.543 -0.678 0.168 1.00 89.44 70 GLY A C 1
ATOM 547 O O . GLY A 1 70 ? 5.490 -0.645 -1.059 1.00 89.44 70 GLY A O 1
ATOM 548 N N . LEU A 1 71 ? 6.606 -1.186 0.801 1.00 91.69 71 LEU A N 1
ATOM 549 C CA . LEU A 1 71 ? 7.772 -1.713 0.074 1.00 91.69 71 LEU A CA 1
ATOM 550 C C . LEU A 1 71 ? 7.409 -2.920 -0.804 1.00 91.69 71 LEU A C 1
ATOM 552 O O . LEU A 1 71 ? 7.892 -3.050 -1.930 1.00 91.69 71 LEU A O 1
ATOM 556 N N . ALA A 1 72 ? 6.545 -3.805 -0.304 1.00 91.69 72 ALA A N 1
ATOM 557 C CA . ALA A 1 72 ? 6.073 -4.953 -1.070 1.00 91.69 72 ALA A CA 1
ATOM 558 C C . ALA A 1 72 ? 5.230 -4.527 -2.284 1.00 91.69 72 ALA A C 1
ATOM 560 O O . ALA A 1 72 ? 5.423 -5.062 -3.375 1.00 91.69 72 ALA A O 1
ATOM 561 N N . VAL A 1 73 ? 4.339 -3.543 -2.121 1.00 91.38 73 VAL A N 1
ATOM 562 C CA . VAL A 1 73 ? 3.526 -2.997 -3.220 1.00 91.38 73 VAL A CA 1
ATOM 563 C C . VAL A 1 73 ? 4.400 -2.314 -4.262 1.00 91.38 73 VAL A C 1
ATOM 565 O O . VAL A 1 73 ? 4.189 -2.517 -5.454 1.00 91.38 73 VAL A O 1
ATOM 568 N N . GLN A 1 74 ? 5.422 -1.571 -3.841 1.00 91.88 74 GLN A N 1
ATOM 569 C CA . GLN A 1 74 ? 6.345 -0.931 -4.771 1.00 91.88 74 GLN A CA 1
ATOM 570 C C . GLN A 1 74 ? 7.056 -1.964 -5.660 1.00 91.88 74 GLN A C 1
ATOM 572 O O . GLN A 1 74 ? 7.075 -1.808 -6.882 1.00 91.88 74 GLN A O 1
ATOM 577 N N . ASN A 1 75 ? 7.561 -3.054 -5.074 1.00 92.31 75 ASN A N 1
ATOM 578 C CA . ASN A 1 75 ? 8.159 -4.156 -5.836 1.00 92.31 75 ASN A CA 1
ATOM 579 C C . ASN A 1 75 ? 7.143 -4.835 -6.768 1.00 92.31 75 ASN A C 1
ATOM 581 O O . ASN A 1 75 ? 7.455 -5.120 -7.923 1.00 92.31 75 ASN A O 1
ATOM 585 N N . LEU A 1 76 ? 5.905 -5.028 -6.306 1.00 91.56 76 LEU A N 1
ATOM 586 C CA . LEU A 1 76 ? 4.827 -5.573 -7.131 1.00 91.56 76 LEU A CA 1
ATOM 587 C C . LEU A 1 76 ? 4.494 -4.658 -8.324 1.00 91.56 76 LEU A C 1
ATOM 589 O O . LEU A 1 76 ? 4.255 -5.140 -9.429 1.00 91.56 76 LEU A O 1
ATOM 593 N N . CYS A 1 77 ? 4.494 -3.338 -8.133 1.00 91.00 77 CYS A N 1
ATOM 594 C CA . CYS A 1 77 ? 4.256 -2.358 -9.195 1.00 91.00 77 CYS A CA 1
ATOM 595 C C . CYS A 1 77 ? 5.376 -2.359 -10.247 1.00 91.00 77 CYS A C 1
ATOM 597 O O . CYS A 1 77 ? 5.097 -2.215 -11.441 1.00 91.00 77 CYS A O 1
ATOM 599 N N . PHE A 1 78 ? 6.628 -2.584 -9.840 1.00 91.75 78 PHE A N 1
ATOM 600 C CA . PHE A 1 78 ? 7.740 -2.800 -10.769 1.00 91.75 78 PHE A CA 1
ATOM 601 C C . PHE A 1 78 ? 7.560 -4.068 -11.620 1.00 91.75 78 PHE A C 1
ATOM 603 O O . PHE A 1 78 ? 7.737 -4.035 -12.837 1.00 91.75 78 PHE A O 1
ATOM 610 N N . GLU A 1 79 ? 7.146 -5.176 -11.012 1.00 91.69 79 GLU A N 1
ATOM 611 C CA . GLU A 1 79 ? 6.891 -6.421 -11.743 1.00 91.69 79 GLU A CA 1
ATOM 612 C C . GLU A 1 79 ? 5.690 -6.280 -12.700 1.00 91.69 79 GLU A C 1
ATOM 614 O O . GLU A 1 79 ? 5.758 -6.651 -13.876 1.00 91.69 79 GLU A O 1
ATOM 619 N N . LYS A 1 80 ? 4.603 -5.646 -12.236 1.00 91.31 80 LYS A N 1
ATOM 620 C CA . LYS A 1 80 ? 3.398 -5.395 -13.043 1.00 91.31 80 LYS A CA 1
ATOM 621 C C . LYS A 1 80 ? 3.627 -4.418 -14.194 1.00 91.31 80 LYS A C 1
ATOM 623 O O . LYS A 1 80 ? 3.059 -4.601 -15.269 1.00 91.31 80 LYS A O 1
ATOM 628 N N . SER A 1 81 ? 4.417 -3.365 -14.010 1.00 91.94 81 SER A N 1
ATOM 629 C CA . SER A 1 81 ? 4.739 -2.437 -15.108 1.00 91.94 81 SER A CA 1
ATOM 630 C C . SER A 1 81 ? 5.472 -3.153 -16.241 1.00 91.94 81 SER A C 1
ATOM 632 O O . SER A 1 81 ? 5.138 -2.975 -17.409 1.00 91.94 81 SER A O 1
ATOM 634 N N . CYS A 1 82 ? 6.394 -4.037 -15.894 1.00 92.19 82 CYS A N 1
ATOM 635 C CA . CYS A 1 82 ? 7.191 -4.791 -16.844 1.00 92.19 82 CYS A CA 1
ATOM 636 C C . CYS A 1 82 ? 6.403 -5.897 -17.585 1.00 92.19 82 CYS A C 1
ATOM 638 O O . CYS A 1 82 ? 6.460 -5.958 -18.815 1.00 92.19 82 CYS A O 1
ATOM 640 N N . LEU A 1 83 ? 5.619 -6.723 -16.879 1.00 91.12 83 LEU A N 1
ATOM 641 C CA . LEU A 1 83 ? 4.865 -7.830 -17.495 1.00 91.12 83 LEU A CA 1
ATOM 642 C C . LEU A 1 83 ? 3.521 -7.403 -18.103 1.00 91.12 83 LEU A C 1
ATOM 644 O O . LEU A 1 83 ? 3.151 -7.863 -19.182 1.00 91.12 83 LEU A O 1
ATOM 648 N N . VAL A 1 84 ? 2.768 -6.543 -17.410 1.00 89.00 84 VAL A N 1
ATOM 649 C CA . VAL A 1 84 ? 1.369 -6.240 -17.764 1.00 89.00 84 VAL A CA 1
ATOM 650 C C . VAL A 1 84 ? 1.250 -4.985 -18.624 1.00 89.00 84 VAL A C 1
ATOM 652 O O . VAL A 1 84 ? 0.414 -4.965 -19.516 1.00 89.00 84 VAL A O 1
ATOM 655 N N . ASN A 1 85 ? 2.055 -3.942 -18.382 1.00 88.31 85 ASN A N 1
ATOM 656 C CA . ASN A 1 85 ? 1.968 -2.710 -19.183 1.00 88.31 85 ASN A CA 1
ATOM 657 C C . ASN A 1 85 ? 2.888 -2.739 -20.408 1.00 88.31 85 ASN A C 1
ATOM 659 O O . ASN A 1 85 ? 2.458 -2.370 -21.496 1.00 88.31 85 ASN A O 1
ATOM 663 N N . LEU A 1 86 ? 4.154 -3.138 -20.232 1.00 89.12 86 LEU A N 1
ATOM 664 C CA . LEU A 1 86 ? 5.150 -3.142 -21.313 1.00 89.12 86 LEU A CA 1
ATOM 665 C C . LEU A 1 86 ? 5.228 -4.484 -22.056 1.00 89.12 86 LEU A C 1
ATOM 667 O O . LEU A 1 86 ? 5.834 -4.541 -23.122 1.00 89.12 86 LEU A O 1
ATOM 671 N N . HIS A 1 87 ? 4.603 -5.540 -21.525 1.00 91.25 87 HIS A N 1
ATOM 672 C CA . HIS A 1 87 ? 4.571 -6.877 -22.127 1.00 91.25 87 HIS A CA 1
ATOM 673 C C . HIS A 1 87 ? 5.958 -7.446 -22.471 1.00 91.25 87 HIS A C 1
ATOM 675 O O . HIS A 1 87 ? 6.142 -8.095 -23.502 1.00 91.25 87 HIS A O 1
ATOM 681 N N . TYR A 1 88 ? 6.948 -7.214 -21.605 1.00 90.75 88 TYR A N 1
ATOM 682 C CA . TYR A 1 88 ? 8.270 -7.815 -21.759 1.00 90.75 88 TYR A CA 1
ATOM 683 C C . TYR A 1 88 ? 8.292 -9.291 -21.351 1.00 90.75 88 TYR A C 1
ATOM 685 O O . TYR A 1 88 ? 7.443 -9.771 -20.602 1.00 90.75 88 TYR A O 1
ATOM 693 N N . ASP A 1 89 ? 9.306 -10.014 -21.834 1.00 92.19 89 ASP A N 1
ATOM 694 C CA . ASP A 1 89 ? 9.530 -11.410 -21.466 1.00 92.19 89 ASP A CA 1
ATOM 695 C C . ASP A 1 89 ? 9.884 -11.547 -19.974 1.00 92.19 89 ASP A C 1
ATOM 697 O O . ASP A 1 89 ? 10.639 -10.750 -19.404 1.00 92.19 89 ASP A O 1
ATOM 701 N N . ASP A 1 90 ? 9.393 -12.617 -19.351 1.00 90.44 90 ASP A N 1
ATOM 702 C CA . ASP A 1 90 ? 9.595 -12.942 -17.934 1.00 90.44 90 ASP A CA 1
ATOM 703 C C . ASP A 1 90 ? 11.089 -13.053 -17.558 1.00 90.44 90 ASP A C 1
ATOM 705 O O . ASP A 1 90 ? 11.495 -12.778 -16.424 1.00 90.44 90 ASP A O 1
ATOM 709 N N . ARG A 1 91 ? 11.972 -13.399 -18.506 1.00 90.38 91 ARG A N 1
ATOM 710 C CA . ARG A 1 91 ? 13.422 -13.381 -18.247 1.00 90.38 91 ARG A CA 1
ATOM 711 C C . ARG A 1 91 ? 13.974 -11.970 -18.091 1.00 90.38 91 ARG A C 1
ATOM 713 O O . ARG A 1 91 ? 14.729 -11.735 -17.150 1.00 90.38 91 ARG A O 1
ATOM 720 N N . ILE A 1 92 ? 13.582 -11.038 -18.959 1.00 90.38 92 ILE A N 1
ATOM 721 C CA . ILE A 1 92 ? 14.031 -9.637 -18.896 1.00 90.38 92 ILE A CA 1
ATOM 722 C C . ILE A 1 92 ? 13.570 -9.025 -17.575 1.00 90.38 92 ILE A C 1
ATOM 724 O O . ILE A 1 92 ? 14.364 -8.427 -16.849 1.00 90.38 92 ILE A O 1
ATOM 728 N N . CYS A 1 93 ? 12.312 -9.272 -17.212 1.00 90.50 93 CYS A N 1
ATOM 729 C CA . CYS A 1 93 ? 11.737 -8.759 -15.980 1.00 90.50 93 CYS A CA 1
ATOM 730 C C . CYS A 1 93 ? 12.486 -9.231 -14.731 1.00 90.50 93 CYS A C 1
ATOM 732 O O . CYS A 1 93 ? 12.865 -8.428 -13.876 1.00 90.50 93 CYS A O 1
ATOM 734 N N . ARG A 1 94 ? 12.793 -10.531 -14.661 1.00 91.00 94 ARG A N 1
ATOM 735 C CA . ARG A 1 94 ? 13.589 -11.094 -13.565 1.00 91.00 94 ARG A CA 1
ATOM 736 C C . ARG A 1 94 ? 15.008 -10.536 -13.517 1.00 91.00 94 ARG A C 1
ATOM 738 O O . ARG A 1 94 ? 15.526 -10.333 -12.422 1.00 91.00 94 ARG A O 1
ATOM 745 N N . HIS A 1 95 ? 15.634 -10.261 -14.662 1.00 91.12 95 HIS A N 1
ATOM 746 C CA . HIS A 1 95 ? 16.949 -9.615 -14.694 1.00 91.12 95 HIS A CA 1
ATOM 747 C C . HIS A 1 95 ? 16.908 -8.188 -14.135 1.00 91.12 95 HIS A C 1
ATOM 749 O O . HIS A 1 95 ? 17.784 -7.837 -13.341 1.00 91.12 95 HIS A O 1
ATOM 755 N N . ILE A 1 96 ? 15.872 -7.412 -14.468 1.00 89.62 96 ILE A N 1
ATOM 756 C CA . ILE A 1 96 ? 15.664 -6.060 -13.927 1.00 89.62 96 ILE A CA 1
ATOM 757 C C . ILE A 1 96 ? 15.418 -6.120 -12.412 1.00 89.62 96 ILE A C 1
ATOM 759 O O . ILE A 1 96 ? 16.074 -5.403 -11.660 1.00 89.62 96 ILE A O 1
ATOM 763 N N . MET A 1 97 ? 14.569 -7.037 -11.936 1.00 88.62 97 MET A N 1
ATOM 764 C CA . MET A 1 97 ? 14.291 -7.206 -10.497 1.00 88.62 97 MET A CA 1
ATOM 765 C C . MET A 1 97 ? 15.506 -7.682 -9.685 1.00 88.62 97 MET A C 1
ATOM 767 O O . MET A 1 97 ? 15.606 -7.398 -8.496 1.00 88.62 97 MET A O 1
ATOM 771 N N . GLN A 1 98 ? 16.455 -8.380 -10.315 1.00 89.31 98 GLN A N 1
ATOM 772 C CA . GLN A 1 98 ? 17.709 -8.820 -9.688 1.00 89.31 98 GLN A CA 1
ATOM 773 C C . GLN A 1 98 ? 18.845 -7.785 -9.781 1.00 89.31 98 GLN A C 1
ATOM 775 O O . GLN A 1 98 ? 19.959 -8.080 -9.344 1.00 89.31 98 GLN A O 1
ATOM 780 N N . GLY A 1 99 ? 18.613 -6.613 -10.383 1.00 84.31 99 GLY A N 1
ATOM 781 C CA . GLY A 1 99 ? 19.648 -5.594 -10.598 1.00 84.31 99 GLY A CA 1
ATOM 782 C C . GLY A 1 99 ? 20.711 -5.983 -11.637 1.00 84.31 99 GLY A C 1
ATOM 783 O O . GLY A 1 99 ? 21.809 -5.432 -11.645 1.00 84.31 99 GLY A O 1
ATOM 784 N N . ARG A 1 100 ? 20.421 -6.950 -12.519 1.00 85.62 100 ARG A N 1
ATOM 785 C CA . ARG A 1 100 ? 21.324 -7.413 -13.589 1.00 85.62 100 ARG A CA 1
ATOM 786 C C . ARG A 1 100 ? 21.006 -6.699 -14.906 1.00 85.62 100 ARG A C 1
ATOM 788 O O . ARG A 1 100 ? 20.577 -7.332 -15.869 1.00 85.62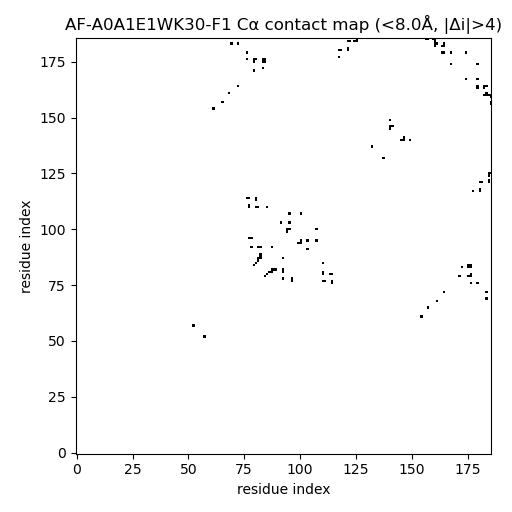 100 ARG A O 1
ATOM 795 N N . THR A 1 101 ? 21.205 -5.382 -14.952 1.00 80.75 101 THR A N 1
ATOM 796 C CA . THR A 1 101 ? 20.684 -4.526 -16.037 1.00 80.75 101 THR A CA 1
ATOM 797 C C . THR A 1 101 ? 21.708 -4.080 -17.081 1.00 80.75 101 THR A C 1
ATOM 799 O O . THR A 1 101 ? 21.364 -3.323 -17.982 1.00 80.75 101 THR A O 1
ATOM 802 N N . ALA A 1 102 ? 22.937 -4.611 -17.055 1.00 78.88 102 ALA A N 1
ATOM 803 C CA . ALA A 1 102 ? 24.018 -4.222 -17.975 1.00 78.88 102 ALA A CA 1
ATOM 804 C C . ALA A 1 102 ? 23.640 -4.267 -19.475 1.00 78.88 102 ALA A C 1
ATOM 806 O O . ALA A 1 102 ? 24.129 -3.447 -20.244 1.00 78.88 102 ALA A O 1
ATOM 807 N N . ASN A 1 103 ? 22.745 -5.180 -19.874 1.00 84.81 103 ASN A N 1
ATOM 808 C CA . ASN A 1 103 ? 22.264 -5.324 -21.256 1.00 84.81 103 ASN A CA 1
ATOM 809 C C . ASN A 1 103 ? 20.821 -4.821 -21.479 1.00 84.81 103 ASN A C 1
ATOM 811 O O . ASN A 1 103 ? 20.352 -4.872 -22.610 1.00 84.81 103 ASN A O 1
ATOM 815 N N . TYR A 1 104 ? 20.121 -4.363 -20.431 1.00 86.38 104 TYR A N 1
ATOM 816 C CA . TYR A 1 104 ? 18.682 -4.033 -20.450 1.00 86.38 104 TYR A CA 1
ATOM 817 C C . TYR A 1 104 ? 18.390 -2.618 -19.921 1.00 86.38 104 TYR A C 1
ATOM 819 O O . TYR A 1 104 ? 17.367 -2.358 -19.284 1.00 86.38 104 TYR A O 1
ATOM 827 N N . THR A 1 105 ? 19.325 -1.691 -20.128 1.00 89.00 105 THR A N 1
ATOM 828 C CA . THR A 1 105 ? 19.261 -0.329 -19.571 1.00 89.00 105 THR A CA 1
ATOM 829 C C . THR A 1 105 ? 18.101 0.494 -20.136 1.00 89.00 105 THR A C 1
ATOM 831 O O . THR A 1 105 ? 17.578 1.380 -19.459 1.00 89.00 105 THR A O 1
ATOM 834 N N . THR A 1 106 ? 17.663 0.207 -21.365 1.00 90.44 106 THR A N 1
ATOM 835 C CA . THR A 1 106 ? 16.548 0.923 -22.007 1.00 90.44 106 THR A CA 1
ATOM 836 C C . THR A 1 106 ? 15.210 0.454 -21.439 1.00 90.44 106 THR A C 1
ATOM 838 O O . THR A 1 106 ? 14.333 1.258 -21.123 1.00 90.44 106 THR A O 1
ATOM 841 N N . GLU A 1 107 ? 15.071 -0.852 -21.252 1.00 89.06 107 GLU A N 1
ATOM 842 C CA . GLU A 1 107 ? 13.905 -1.516 -20.688 1.00 89.06 107 GLU A CA 1
ATOM 843 C C . GLU A 1 107 ? 13.719 -1.124 -19.223 1.00 89.06 107 GLU A C 1
ATOM 845 O O . GLU A 1 107 ? 12.614 -0.747 -18.831 1.00 89.06 107 GLU A O 1
ATOM 850 N N . GLU A 1 108 ? 14.806 -1.121 -18.446 1.00 89.88 108 GLU A N 1
ATOM 851 C CA . GLU A 1 108 ? 14.821 -0.627 -17.067 1.00 89.88 108 GLU A CA 1
ATOM 852 C C . GLU A 1 108 ? 14.331 0.825 -16.996 1.00 89.88 108 GLU A C 1
ATOM 854 O O . GLU A 1 108 ? 13.438 1.139 -16.206 1.00 89.88 108 GLU A O 1
ATOM 859 N N . LYS A 1 109 ? 14.855 1.703 -17.861 1.00 92.88 109 LYS A N 1
ATOM 860 C CA . LYS A 1 109 ? 14.455 3.114 -17.896 1.00 92.88 109 LYS A CA 1
ATOM 861 C C . LYS A 1 109 ? 12.971 3.281 -18.218 1.00 92.88 109 LYS A C 1
ATOM 863 O O . LYS A 1 109 ? 12.311 4.123 -17.608 1.00 92.88 109 LYS A O 1
ATOM 868 N N . ASN A 1 110 ? 12.429 2.490 -19.143 1.00 93.19 110 ASN A N 1
ATOM 869 C CA . ASN A 1 110 ? 11.009 2.548 -19.497 1.00 93.19 110 ASN A CA 1
ATOM 870 C C . ASN A 1 110 ? 10.115 2.091 -18.333 1.00 93.19 110 ASN A C 1
ATOM 872 O O . ASN A 1 110 ? 9.128 2.758 -18.020 1.00 93.19 110 ASN A O 1
ATOM 876 N N . VAL A 1 111 ? 10.492 1.004 -17.653 1.00 92.44 111 VAL A N 1
ATOM 877 C CA . VAL A 1 111 ? 9.792 0.504 -16.458 1.00 92.44 111 VAL A CA 1
ATOM 878 C C . VAL A 1 111 ? 9.827 1.542 -15.333 1.00 92.44 111 VAL A C 1
ATOM 880 O O . VAL A 1 111 ? 8.782 1.891 -14.784 1.00 92.44 111 VAL A O 1
ATOM 883 N N . GLN A 1 112 ? 11.005 2.093 -15.031 1.00 93.00 112 GLN A N 1
ATOM 884 C CA . GL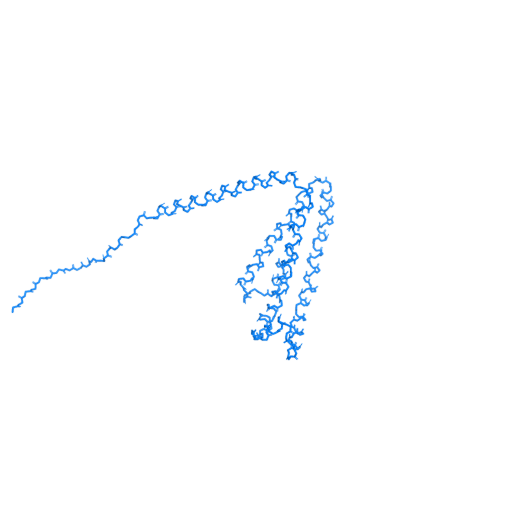N A 1 112 ? 11.168 3.136 -14.017 1.00 93.00 112 GLN A CA 1
ATOM 885 C C . GLN A 1 112 ? 10.359 4.385 -14.360 1.00 93.00 112 GLN A C 1
ATOM 887 O O . GLN A 1 112 ? 9.654 4.894 -13.499 1.00 93.00 112 GLN A O 1
ATOM 892 N N . THR A 1 113 ? 10.386 4.840 -15.616 1.00 94.44 113 THR A N 1
ATOM 893 C CA . THR A 1 113 ? 9.607 6.009 -16.056 1.00 94.44 113 THR A CA 1
ATOM 894 C C . THR A 1 113 ? 8.112 5.785 -15.840 1.00 94.44 113 THR A C 1
ATOM 896 O O . THR A 1 113 ? 7.423 6.690 -15.368 1.00 94.44 113 THR A O 1
ATOM 899 N N . LEU A 1 114 ? 7.605 4.579 -16.121 1.00 92.25 114 LEU A N 1
ATOM 900 C CA . LEU A 1 114 ? 6.196 4.256 -15.916 1.00 92.25 114 LEU A CA 1
ATOM 901 C C . LEU A 1 114 ? 5.820 4.205 -14.425 1.00 92.25 114 LEU A C 1
ATOM 903 O O . LEU A 1 114 ? 4.804 4.781 -14.032 1.00 92.25 114 LEU A O 1
ATOM 907 N N . VAL A 1 115 ? 6.643 3.565 -13.588 1.00 92.00 115 VAL A N 1
ATOM 908 C CA . VAL A 1 115 ? 6.420 3.511 -12.131 1.00 92.00 115 VAL A CA 1
ATOM 909 C C . VAL A 1 115 ? 6.516 4.909 -11.522 1.00 92.00 115 VAL A C 1
ATOM 911 O O . VAL A 1 115 ? 5.642 5.303 -10.758 1.00 92.00 115 VAL A O 1
ATOM 914 N N . THR A 1 116 ? 7.518 5.702 -11.908 1.00 93.50 116 THR A N 1
ATOM 915 C CA . THR A 1 116 ? 7.675 7.090 -11.455 1.00 93.50 116 THR A CA 1
ATOM 916 C C . THR A 1 116 ? 6.491 7.952 -11.873 1.00 93.50 116 THR A C 1
ATOM 918 O O . THR A 1 116 ? 5.998 8.719 -11.051 1.00 93.50 116 THR A O 1
ATOM 921 N N . ALA A 1 117 ? 5.994 7.815 -13.106 1.00 92.31 117 ALA A N 1
ATOM 922 C CA . ALA A 1 117 ? 4.796 8.525 -13.544 1.00 92.31 117 ALA A CA 1
ATOM 923 C C . ALA A 1 117 ? 3.582 8.144 -12.686 1.00 92.31 117 ALA A C 1
ATOM 925 O O . ALA A 1 117 ? 2.835 9.026 -12.266 1.00 92.31 117 ALA A O 1
ATOM 926 N N . MET A 1 118 ? 3.425 6.855 -12.367 1.00 90.50 118 MET A N 1
ATOM 927 C CA . MET A 1 118 ? 2.372 6.376 -11.474 1.00 90.50 118 MET A CA 1
ATOM 928 C C . MET A 1 118 ? 2.497 6.958 -10.062 1.00 90.50 118 MET A C 1
ATOM 930 O O . MET A 1 118 ? 1.527 7.516 -9.542 1.00 90.50 118 MET A O 1
ATOM 934 N N . THR A 1 119 ? 3.682 6.914 -9.454 1.00 90.62 119 THR A N 1
ATOM 935 C CA . THR A 1 119 ? 3.918 7.498 -8.125 1.00 90.62 119 THR A CA 1
ATOM 936 C C . THR A 1 119 ? 3.684 9.009 -8.130 1.00 90.62 119 THR A C 1
ATOM 938 O O . THR A 1 119 ? 3.114 9.543 -7.179 1.00 90.62 119 THR A O 1
ATOM 941 N N . ALA A 1 120 ? 4.062 9.701 -9.208 1.00 92.75 120 ALA A N 1
ATOM 942 C CA . ALA A 1 120 ? 3.953 11.152 -9.314 1.00 92.75 120 ALA A CA 1
ATOM 943 C C . ALA A 1 120 ? 2.507 11.659 -9.238 1.00 92.75 120 ALA A C 1
ATOM 945 O O . ALA A 1 120 ? 2.277 12.699 -8.626 1.00 92.75 120 ALA A O 1
ATOM 946 N N . TRP A 1 121 ? 1.535 10.952 -9.824 1.00 90.31 121 TRP A N 1
ATOM 947 C CA . TRP A 1 121 ? 0.127 11.363 -9.741 1.00 90.31 121 TRP A CA 1
ATOM 948 C C . TRP A 1 121 ? -0.597 10.772 -8.521 1.00 90.31 121 TRP A C 1
ATOM 950 O O . TRP A 1 121 ? -1.466 11.431 -7.947 1.00 90.31 121 TRP A O 1
ATOM 960 N N . SER A 1 122 ? -0.242 9.554 -8.097 1.00 89.75 122 SER A N 1
ATOM 961 C CA . SER A 1 122 ? -0.933 8.856 -7.003 1.00 89.75 122 SER A CA 1
ATOM 962 C C . SER A 1 122 ? -0.543 9.388 -5.623 1.00 89.75 122 SER A C 1
ATOM 964 O O . SER A 1 122 ? -1.418 9.641 -4.797 1.00 89.75 122 SER A O 1
ATOM 966 N N . PHE A 1 123 ? 0.741 9.641 -5.366 1.00 90.50 123 PHE A N 1
ATOM 967 C CA . PHE A 1 123 ? 1.215 10.080 -4.051 1.00 90.50 123 PHE A CA 1
ATOM 968 C C . PHE A 1 123 ? 0.625 11.431 -3.588 1.00 90.50 123 PHE A C 1
ATOM 970 O O . PHE A 1 123 ? 0.201 11.539 -2.430 1.00 90.50 123 PHE A O 1
ATOM 977 N N . PRO A 1 124 ? 0.508 12.464 -4.450 1.00 91.19 124 PRO A N 1
ATOM 978 C CA . PRO A 1 124 ? -0.175 13.698 -4.076 1.00 91.19 124 PRO A CA 1
ATOM 979 C C . PRO A 1 124 ? -1.644 13.468 -3.730 1.00 91.19 124 PRO A C 1
ATOM 981 O O . PRO A 1 124 ? -2.128 14.031 -2.756 1.00 91.19 124 PRO A O 1
ATOM 984 N N . LEU A 1 125 ? -2.350 12.610 -4.471 1.00 89.31 125 LEU A N 1
ATOM 985 C CA . LEU A 1 125 ? -3.749 12.289 -4.180 1.00 89.31 125 LEU A CA 1
ATOM 986 C C . LEU A 1 125 ? -3.887 11.622 -2.802 1.00 89.31 125 LEU A C 1
ATOM 988 O O . LEU A 1 125 ? -4.749 12.002 -2.008 1.00 89.31 125 LEU A O 1
ATOM 992 N N . GLN A 1 126 ? -2.982 10.690 -2.498 1.00 88.81 126 GLN A N 1
ATOM 993 C CA . GLN A 1 126 ? -2.932 9.958 -1.233 1.00 88.81 126 GLN A CA 1
ATOM 994 C C . GLN A 1 126 ? -2.603 10.829 -0.024 1.00 88.81 126 GLN A C 1
ATOM 996 O O . GLN A 1 126 ? -3.009 10.500 1.082 1.00 88.81 126 GLN A O 1
ATOM 1001 N N . THR A 1 127 ? -1.860 11.919 -0.198 1.00 90.94 127 THR A N 1
ATOM 1002 C CA . THR A 1 127 ? -1.440 12.795 0.909 1.00 90.94 127 THR A CA 1
ATOM 1003 C C . THR A 1 127 ? -2.333 14.026 1.040 1.00 90.94 127 THR A C 1
ATOM 1005 O O . THR A 1 127 ? -2.664 14.436 2.155 1.00 90.94 127 THR A O 1
ATOM 1008 N N . ALA A 1 128 ? -2.795 14.581 -0.081 1.00 91.62 128 ALA A N 1
ATOM 1009 C CA . ALA A 1 128 ? -3.660 15.754 -0.104 1.00 91.62 128 ALA A CA 1
ATOM 1010 C C . ALA A 1 128 ? -5.056 15.450 0.448 1.00 91.62 128 ALA A C 1
ATOM 1012 O O . ALA A 1 128 ? -5.561 16.222 1.263 1.00 91.62 128 ALA A O 1
ATOM 1013 N N . LEU A 1 129 ? -5.670 14.322 0.064 1.00 88.62 129 LEU A N 1
ATOM 1014 C CA . LEU A 1 129 ? -7.006 13.949 0.543 1.00 88.62 129 LEU A CA 1
ATOM 1015 C C . LEU A 1 129 ? -7.076 13.807 2.075 1.00 88.62 129 LEU A C 1
ATOM 1017 O O . LEU A 1 129 ? -7.874 14.521 2.693 1.00 88.62 129 LEU A O 1
ATOM 1021 N N . PRO A 1 130 ? -6.254 12.964 2.732 1.00 88.19 130 PRO A N 1
ATOM 1022 C CA . PRO A 1 130 ? -6.258 12.876 4.185 1.00 88.19 130 PRO A CA 1
ATOM 1023 C C . PRO A 1 130 ? -5.739 14.152 4.845 1.00 88.19 130 PRO A C 1
ATOM 1025 O O . PRO A 1 130 ? -6.186 14.451 5.944 1.00 88.19 130 PRO A O 1
ATOM 1028 N N . GLY A 1 131 ? -4.867 14.934 4.198 1.00 90.12 131 GLY A N 1
ATOM 1029 C CA . GLY A 1 131 ? -4.438 16.240 4.706 1.00 90.12 131 GLY A CA 1
ATOM 1030 C C . GLY A 1 131 ? -5.602 17.227 4.835 1.00 90.12 131 GLY A C 1
ATOM 1031 O O . GLY A 1 131 ? -5.818 17.801 5.902 1.00 90.12 131 GLY A O 1
ATOM 1032 N N . ILE A 1 132 ? -6.408 17.370 3.780 1.00 91.31 132 ILE A N 1
ATOM 1033 C CA . ILE A 1 132 ? -7.600 18.230 3.782 1.00 91.31 132 ILE A CA 1
ATOM 1034 C C . ILE A 1 132 ? -8.628 17.702 4.788 1.00 91.31 132 ILE A C 1
ATOM 1036 O O . ILE A 1 132 ? -9.133 18.464 5.616 1.00 91.31 132 ILE A O 1
ATOM 1040 N N . LEU A 1 133 ? -8.906 16.394 4.770 1.00 88.88 133 LEU A N 1
ATOM 1041 C CA . LEU A 1 133 ? -9.822 15.772 5.728 1.00 88.88 133 LEU A CA 1
ATOM 1042 C C . LEU A 1 133 ? -9.342 15.959 7.169 1.00 88.88 133 LEU A C 1
ATOM 1044 O O . LEU A 1 133 ? -10.159 16.252 8.034 1.00 88.88 133 LEU A O 1
ATOM 1048 N N . ALA A 1 134 ? -8.042 15.856 7.441 1.00 88.06 134 ALA A N 1
ATOM 1049 C CA . ALA A 1 134 ? -7.486 16.047 8.775 1.00 88.06 134 ALA A CA 1
ATOM 1050 C C . ALA A 1 134 ? -7.684 17.476 9.297 1.00 88.06 134 ALA A C 1
ATOM 1052 O O . ALA A 1 134 ? -7.897 17.636 10.495 1.00 88.06 134 ALA A O 1
ATOM 1053 N N . LEU A 1 135 ? -7.691 18.504 8.438 1.00 89.81 135 LEU A N 1
ATOM 1054 C CA . LEU A 1 135 ? -7.984 19.879 8.866 1.00 89.81 135 LEU A CA 1
ATOM 1055 C C . LEU A 1 135 ? -9.439 20.029 9.337 1.00 89.81 135 LEU A C 1
ATOM 1057 O O . LEU A 1 135 ? -9.692 20.548 10.426 1.00 89.81 135 LEU A O 1
ATOM 1061 N N . PHE A 1 136 ? -10.399 19.525 8.558 1.00 88.69 136 PHE A N 1
ATOM 1062 C CA . PHE A 1 136 ? -11.823 19.619 8.903 1.00 88.69 136 PHE A CA 1
ATOM 1063 C C . PHE A 1 136 ? -12.212 18.672 10.046 1.00 88.69 136 PHE A C 1
ATOM 1065 O O . PHE A 1 136 ? -12.831 19.078 11.033 1.00 88.69 136 PHE A O 1
ATOM 1072 N N . VAL A 1 137 ? -11.825 17.402 9.929 1.00 86.31 137 VAL A N 1
ATOM 1073 C CA . VAL A 1 137 ? -12.126 16.352 10.909 1.00 86.31 137 VAL A CA 1
ATOM 1074 C C . VAL A 1 137 ? -11.334 16.571 12.194 1.00 86.31 137 VAL A C 1
ATOM 1076 O O . VAL A 1 137 ? -11.857 16.295 13.270 1.00 86.31 137 VAL A O 1
ATOM 1079 N N . GLY A 1 138 ? -10.118 17.115 12.120 1.00 86.19 138 GLY A N 1
ATOM 1080 C CA . GLY A 1 138 ? -9.322 17.479 13.291 1.00 86.19 138 GLY A CA 1
ATOM 1081 C C . GLY A 1 138 ? -10.015 18.540 14.144 1.00 86.19 138 GLY A C 1
ATOM 1082 O O . GLY A 1 138 ? -10.211 18.324 15.341 1.00 86.19 138 GLY A O 1
ATOM 1083 N N . ALA A 1 139 ? -10.489 19.628 13.527 1.00 87.44 139 ALA A N 1
ATOM 1084 C CA . ALA A 1 139 ? -11.244 20.673 14.225 1.00 87.44 139 ALA A CA 1
ATOM 1085 C C . ALA A 1 139 ? -12.568 20.153 14.825 1.00 87.44 139 ALA A C 1
ATOM 1087 O O . ALA A 1 139 ? -12.976 20.564 15.915 1.00 87.44 139 ALA A O 1
ATOM 1088 N N . TRP A 1 140 ? -13.241 19.218 14.145 1.00 87.00 140 TRP A N 1
ATOM 1089 C CA . TRP A 1 140 ? -14.451 18.569 14.663 1.00 87.00 140 TRP A CA 1
ATOM 1090 C C . TRP A 1 140 ? -14.164 17.586 15.809 1.00 87.00 140 TRP A C 1
ATOM 1092 O O . TRP A 1 140 ? -14.908 17.532 16.797 1.00 87.00 140 TRP A O 1
ATOM 1102 N N . SER A 1 141 ? -13.071 16.829 15.701 1.00 87.06 141 SER A N 1
ATOM 1103 C CA . SER A 1 141 ? -12.622 15.879 16.718 1.00 87.06 141 SER A CA 1
ATOM 1104 C C . SER A 1 141 ? -12.254 16.588 18.017 1.00 87.06 141 SER A C 1
ATOM 1106 O O . SER A 1 141 ? -12.509 16.036 19.089 1.00 87.06 141 SER A O 1
ATOM 1108 N N . ASP A 1 142 ? -11.667 17.785 17.937 1.00 85.44 142 ASP A N 1
ATOM 1109 C CA . ASP A 1 142 ? -11.300 18.566 19.119 1.00 85.44 142 ASP A CA 1
ATOM 1110 C C . ASP A 1 142 ? -12.541 19.040 19.891 1.00 85.44 142 ASP A C 1
ATOM 1112 O O . ASP A 1 142 ? -12.625 18.859 21.104 1.00 85.44 142 ASP A O 1
ATOM 1116 N N . ARG A 1 143 ? -13.583 19.505 19.183 1.00 86.25 143 ARG A N 1
ATOM 1117 C CA . ARG A 1 143 ? -14.858 19.900 19.812 1.00 86.25 143 ARG A CA 1
ATOM 1118 C C . ARG A 1 143 ? -15.655 18.737 20.403 1.00 86.25 143 ARG A C 1
ATOM 1120 O O . ARG A 1 143 ? -16.388 18.933 21.366 1.00 86.25 143 ARG A O 1
ATOM 1127 N N . THR A 1 144 ? -15.546 17.545 19.822 1.00 82.50 144 THR A N 1
ATOM 1128 C CA . THR A 1 144 ? -16.361 16.379 20.212 1.00 82.50 144 THR A CA 1
ATOM 1129 C C . THR A 1 144 ? -15.667 15.493 21.260 1.00 82.50 144 THR A C 1
ATOM 1131 O O . THR A 1 144 ? -16.299 14.621 21.850 1.00 82.50 144 THR A O 1
ATOM 1134 N N . GLY A 1 145 ? -14.358 15.661 21.493 1.00 77.06 145 GLY A N 1
ATOM 1135 C CA . GLY A 1 145 ? -13.579 14.879 22.470 1.00 77.06 145 GLY A CA 1
ATOM 1136 C C . GLY A 1 145 ? -13.383 13.390 22.123 1.00 77.06 145 GLY A C 1
ATOM 1137 O O . GLY A 1 145 ? -12.648 12.675 22.806 1.00 77.06 145 GLY A O 1
ATOM 1138 N N . ASN A 1 146 ? -13.968 12.906 21.024 1.00 72.75 146 ASN A N 1
ATOM 1139 C CA . ASN A 1 146 ? -13.973 11.499 20.608 1.00 72.75 146 ASN A CA 1
ATOM 1140 C C . ASN A 1 146 ? -12.709 11.084 19.823 1.00 72.75 146 ASN A C 1
ATOM 1142 O O . ASN A 1 146 ? -12.785 10.502 18.738 1.00 72.75 146 ASN A O 1
ATOM 1146 N N . ARG A 1 147 ? -11.521 11.308 20.404 1.00 75.50 147 ARG A N 1
ATOM 1147 C CA . ARG A 1 147 ? -10.202 11.022 19.785 1.00 75.50 147 ARG A CA 1
ATOM 1148 C C . ARG A 1 147 ? -10.016 9.554 19.355 1.00 75.50 147 ARG A C 1
ATOM 1150 O O . ARG A 1 147 ? -9.300 9.259 18.401 1.00 75.50 147 ARG A O 1
ATOM 1157 N N . LYS A 1 148 ? -10.691 8.615 20.033 1.00 72.00 148 LYS A N 1
ATOM 1158 C CA . LYS A 1 148 ? -10.583 7.165 19.773 1.00 72.00 148 LYS A CA 1
ATOM 1159 C C . LYS A 1 148 ? -11.203 6.728 18.441 1.00 72.00 148 LYS A C 1
ATOM 1161 O O . LYS A 1 148 ? -10.765 5.717 17.892 1.00 72.00 148 LYS A O 1
ATOM 1166 N N . THR A 1 149 ? -12.215 7.439 17.942 1.00 75.44 149 THR A N 1
ATOM 1167 C CA . THR A 1 149 ? -12.875 7.120 16.663 1.00 75.44 149 THR A CA 1
ATOM 1168 C C . THR A 1 149 ? -11.979 7.503 15.489 1.00 75.44 149 THR A C 1
ATOM 1170 O O . THR A 1 149 ? -11.825 6.720 14.555 1.00 75.44 149 THR A O 1
ATOM 1173 N N . PHE A 1 150 ? -11.297 8.647 15.592 1.00 74.81 150 PHE A N 1
ATOM 1174 C CA . PHE A 1 150 ? -10.358 9.117 14.576 1.00 74.81 150 PHE A CA 1
ATOM 1175 C C . PHE A 1 150 ? -9.181 8.154 14.365 1.00 74.81 150 PHE A C 1
ATOM 1177 O O . PHE A 1 150 ? -8.800 7.901 13.231 1.00 74.81 150 PHE A O 1
ATOM 1184 N N . MET A 1 151 ? -8.665 7.525 15.428 1.00 77.94 151 MET A N 1
ATOM 1185 C CA . MET A 1 151 ? -7.586 6.530 15.304 1.00 77.94 151 MET A CA 1
ATOM 1186 C C . MET A 1 151 ? -7.991 5.221 14.620 1.00 77.94 151 MET A C 1
ATOM 1188 O O . MET A 1 151 ? -7.127 4.515 14.114 1.00 77.94 151 MET A O 1
ATOM 1192 N N . VAL A 1 152 ? -9.277 4.859 14.612 1.00 78.69 152 VAL A N 1
ATOM 1193 C CA . VAL A 1 152 ? -9.732 3.601 13.986 1.00 78.69 152 VAL A CA 1
ATOM 1194 C C . VAL A 1 152 ? -9.957 3.762 12.493 1.00 78.69 152 VAL A C 1
ATOM 1196 O O . VAL A 1 152 ? -9.767 2.805 11.749 1.00 78.69 152 VAL A O 1
ATOM 1199 N N . LEU A 1 153 ? -10.329 4.965 12.059 1.00 83.38 153 LEU A N 1
ATOM 1200 C CA . LEU A 1 153 ? -10.598 5.278 10.662 1.00 83.38 153 LEU A CA 1
ATOM 1201 C C . LEU A 1 153 ? -9.445 4.883 9.708 1.00 83.38 153 LEU A C 1
ATOM 1203 O O . LEU A 1 153 ? -9.713 4.113 8.787 1.00 83.38 153 LEU A O 1
ATOM 1207 N N . PRO A 1 154 ? -8.174 5.288 9.931 1.00 83.81 154 PRO A N 1
ATOM 1208 C CA . PRO A 1 154 ? -7.068 4.906 9.046 1.00 83.81 154 PRO A CA 1
ATOM 1209 C C . PRO A 1 154 ? -6.762 3.404 9.080 1.00 83.81 154 PRO A C 1
ATOM 1211 O O . PRO A 1 154 ? -6.299 2.838 8.097 1.00 83.81 154 PRO A O 1
ATOM 1214 N N . ILE A 1 155 ? -7.059 2.730 10.191 1.00 83.50 155 ILE A N 1
ATOM 1215 C CA . ILE A 1 155 ? -6.787 1.296 10.346 1.00 83.50 155 ILE A CA 1
ATOM 1216 C C . ILE A 1 155 ? -7.784 0.472 9.556 1.00 83.50 155 ILE A C 1
ATOM 1218 O O . ILE A 1 155 ? -7.396 -0.481 8.888 1.00 83.50 155 ILE A O 1
ATOM 1222 N N . LEU A 1 156 ? -9.061 0.846 9.604 1.00 85.62 156 LEU A N 1
ATOM 1223 C CA . LEU A 1 156 ? -10.066 0.217 8.757 1.00 85.62 156 LEU A CA 1
ATOM 1224 C C . LEU A 1 156 ? -9.764 0.466 7.278 1.00 85.62 156 LEU A C 1
ATOM 1226 O O . LEU A 1 156 ? -9.834 -0.485 6.504 1.00 85.62 156 LEU A O 1
ATOM 1230 N N . GLY A 1 157 ? -9.357 1.690 6.917 1.00 88.38 157 GLY A N 1
ATOM 1231 C CA . GLY A 1 157 ? -8.889 2.018 5.566 1.00 88.38 157 GLY A CA 1
ATOM 1232 C C . GLY A 1 157 ? -7.775 1.077 5.119 1.00 88.38 157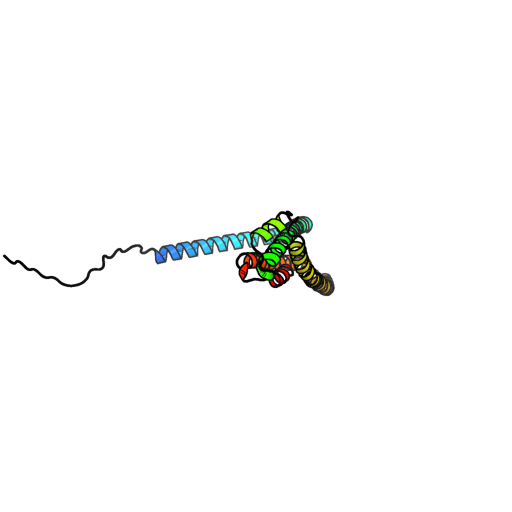 GLY A C 1
ATOM 1233 O O . GLY A 1 157 ? -7.959 0.314 4.176 1.00 88.38 157 GLY A O 1
ATOM 1234 N N . LYS A 1 158 ? -6.680 0.988 5.886 1.00 87.19 158 LYS A N 1
ATOM 1235 C CA . LYS A 1 158 ? -5.572 0.093 5.528 1.00 87.19 158 LYS A CA 1
ATOM 1236 C C . LYS A 1 158 ? -5.902 -1.385 5.517 1.00 87.19 158 LYS A C 1
ATOM 1238 O O . LYS A 1 158 ? -5.349 -2.096 4.682 1.00 87.19 158 LYS A O 1
ATOM 1243 N N . LEU A 1 159 ? -6.807 -1.864 6.363 1.00 88.56 159 LEU A N 1
ATOM 1244 C CA . LEU A 1 159 ? -7.262 -3.252 6.265 1.00 88.56 159 LEU A CA 1
ATOM 1245 C C . LEU A 1 159 ? -7.974 -3.516 4.932 1.00 88.56 159 LEU A C 1
ATOM 1247 O O . LEU A 1 159 ? -7.712 -4.539 4.301 1.00 88.56 159 LEU A O 1
ATOM 1251 N N . ILE A 1 160 ? -8.825 -2.592 4.481 1.00 91.00 160 ILE A N 1
ATOM 1252 C CA . ILE A 1 160 ? -9.518 -2.700 3.190 1.00 91.00 160 ILE A CA 1
ATOM 1253 C C . ILE A 1 160 ? -8.505 -2.644 2.037 1.00 91.00 160 ILE A C 1
ATOM 1255 O O . ILE A 1 160 ? -8.548 -3.497 1.149 1.00 91.00 160 ILE A O 1
ATOM 1259 N N . SER A 1 161 ? -7.553 -1.713 2.088 1.00 90.69 161 SER A N 1
ATOM 1260 C CA . SER A 1 161 ? -6.504 -1.546 1.073 1.00 90.69 161 SER A CA 1
ATOM 1261 C C . SER A 1 161 ? -5.626 -2.788 0.937 1.00 90.69 161 SER A C 1
ATOM 1263 O O . SER A 1 161 ? -5.387 -3.261 -0.172 1.00 90.69 161 SER A O 1
ATOM 1265 N N . VAL A 1 162 ? -5.203 -3.384 2.058 1.00 89.75 162 VAL A N 1
ATOM 1266 C CA . VAL A 1 162 ? -4.399 -4.618 2.058 1.00 89.75 162 VAL A CA 1
ATOM 1267 C C . VAL A 1 162 ? -5.170 -5.786 1.443 1.00 89.75 162 VAL A C 1
ATOM 1269 O O . VAL A 1 162 ? -4.606 -6.534 0.647 1.00 89.75 162 VAL A O 1
ATOM 1272 N N . ILE A 1 163 ? -6.463 -5.932 1.748 1.00 91.19 163 ILE A N 1
ATOM 1273 C CA . ILE A 1 163 ? -7.304 -6.960 1.116 1.00 91.19 163 ILE A CA 1
ATOM 1274 C C . ILE A 1 163 ? -7.391 -6.719 -0.399 1.00 91.19 163 ILE A C 1
ATOM 1276 O O . ILE A 1 163 ? -7.243 -7.662 -1.176 1.00 91.19 163 ILE A O 1
ATOM 1280 N N . GLY A 1 164 ? -7.571 -5.465 -0.824 1.00 90.19 164 GLY A N 1
ATOM 1281 C CA . GLY A 1 164 ? -7.581 -5.085 -2.238 1.00 90.19 164 GLY A CA 1
ATOM 1282 C C . GLY A 1 164 ? -6.272 -5.421 -2.957 1.00 90.19 164 GLY A C 1
ATOM 1283 O O . GLY A 1 164 ? -6.294 -5.990 -4.047 1.00 90.19 164 GLY A O 1
ATOM 1284 N N . ILE A 1 165 ? -5.128 -5.148 -2.328 1.00 90.25 165 ILE A N 1
ATOM 1285 C CA . ILE A 1 165 ? -3.805 -5.487 -2.871 1.00 90.25 165 ILE A CA 1
ATOM 1286 C C . ILE A 1 165 ? -3.637 -7.006 -2.997 1.00 90.25 165 ILE A C 1
ATOM 1288 O O . ILE A 1 165 ? -3.186 -7.480 -4.038 1.00 90.25 165 ILE A O 1
ATOM 1292 N N . ILE A 1 166 ? -4.052 -7.787 -1.993 1.00 91.19 166 ILE A N 1
ATOM 1293 C CA . ILE A 1 166 ? -4.002 -9.259 -2.059 1.00 91.19 166 ILE A CA 1
ATOM 1294 C C . ILE A 1 166 ? -4.835 -9.774 -3.241 1.00 91.19 166 ILE A C 1
ATOM 1296 O O . ILE A 1 166 ? -4.378 -10.638 -3.992 1.00 91.19 166 ILE A O 1
ATOM 1300 N N . LEU A 1 167 ? -6.033 -9.221 -3.447 1.00 90.19 167 LEU A N 1
ATOM 1301 C CA . LEU A 1 167 ? -6.870 -9.560 -4.599 1.00 90.19 167 LEU A CA 1
ATOM 1302 C C . LEU A 1 167 ? -6.203 -9.164 -5.925 1.00 90.19 167 LEU A C 1
ATOM 1304 O O . LEU A 1 167 ? -6.228 -9.948 -6.872 1.00 90.19 167 LEU A O 1
ATOM 1308 N N . SER A 1 168 ? -5.550 -8.002 -5.988 1.00 88.25 168 SER A N 1
ATOM 1309 C CA . SER A 1 168 ? -4.791 -7.555 -7.166 1.00 88.25 168 SER A CA 1
ATOM 1310 C C . SER A 1 168 ? -3.639 -8.505 -7.524 1.00 88.25 168 SER A C 1
ATOM 1312 O O . SER A 1 168 ? -3.336 -8.692 -8.707 1.00 88.25 168 SER A O 1
ATOM 1314 N N . THR A 1 169 ? -3.018 -9.143 -6.530 1.00 88.19 169 THR A N 1
ATOM 1315 C CA . THR A 1 169 ? -1.997 -10.178 -6.751 1.00 88.19 169 THR A CA 1
ATOM 1316 C C . THR A 1 169 ? -2.602 -11.473 -7.290 1.00 88.19 169 THR A C 1
ATOM 1318 O O . THR A 1 169 ? -2.021 -12.086 -8.179 1.00 88.19 169 THR A O 1
ATOM 1321 N N . ILE A 1 170 ? -3.781 -11.886 -6.811 1.00 89.50 170 ILE A N 1
ATOM 1322 C CA . ILE A 1 170 ? -4.479 -13.077 -7.334 1.00 89.50 170 ILE A CA 1
ATOM 1323 C C . ILE A 1 170 ? -4.887 -12.856 -8.799 1.00 89.50 170 ILE A C 1
ATOM 1325 O O . ILE A 1 170 ? -4.686 -13.727 -9.643 1.00 89.50 170 ILE A O 1
ATOM 1329 N N . PHE A 1 171 ? -5.404 -11.670 -9.119 1.00 87.38 171 PHE A N 1
ATOM 1330 C CA . PHE A 1 171 ? -5.797 -11.274 -10.474 1.00 87.38 171 PHE A CA 1
ATOM 1331 C C . PHE A 1 171 ? -4.680 -10.515 -11.203 1.00 87.38 171 PHE A C 1
ATOM 1333 O O . PHE A 1 171 ? -4.917 -9.482 -11.833 1.00 87.38 171 PHE A O 1
ATOM 1340 N N . PHE A 1 172 ? -3.451 -11.037 -11.136 1.00 84.75 172 PHE A N 1
ATOM 1341 C CA . PHE A 1 172 ? -2.249 -10.354 -11.622 1.00 84.75 172 PHE A CA 1
ATOM 1342 C C . PHE A 1 172 ? -2.350 -9.868 -13.078 1.00 84.75 172 PHE A C 1
ATOM 1344 O O . PHE A 1 172 ? -2.000 -8.729 -13.366 1.00 84.75 172 PHE A O 1
ATOM 1351 N N . MET A 1 173 ? -2.874 -10.709 -13.977 1.00 79.00 173 MET A N 1
ATOM 1352 C CA . MET A 1 173 ? -2.957 -10.429 -15.420 1.00 79.00 173 MET A CA 1
ATOM 1353 C C . MET A 1 173 ? -4.156 -9.554 -15.821 1.00 79.00 173 MET A C 1
ATOM 1355 O O . MET A 1 173 ? -4.188 -9.051 -16.939 1.00 79.00 173 MET A O 1
ATOM 1359 N N . GLN A 1 174 ? -5.156 -9.397 -14.948 1.00 80.00 174 GLN A N 1
ATOM 1360 C CA . GLN A 1 174 ? -6.362 -8.604 -15.229 1.00 80.00 174 GLN A CA 1
ATOM 1361 C C . GLN A 1 174 ? -6.305 -7.212 -14.594 1.00 80.00 174 GLN A C 1
ATOM 1363 O O . GLN A 1 174 ? -6.850 -6.263 -15.152 1.00 80.00 174 GLN A O 1
ATOM 1368 N N . VAL A 1 175 ? -5.654 -7.079 -13.433 1.00 80.38 175 VAL A N 1
ATOM 1369 C CA . VAL A 1 175 ? -5.591 -5.820 -12.682 1.00 80.38 175 VAL A CA 1
ATOM 1370 C C . VAL A 1 175 ? -4.285 -5.095 -12.983 1.00 80.38 175 VAL A C 1
ATOM 1372 O O . VAL A 1 175 ? -3.203 -5.520 -12.562 1.00 80.38 175 VAL A O 1
ATOM 1375 N N . GLY A 1 176 ? -4.408 -3.966 -13.682 1.00 78.75 176 GLY A N 1
ATOM 1376 C CA . GLY A 1 176 ? -3.290 -3.101 -14.039 1.00 78.75 176 GLY A CA 1
ATOM 1377 C C . GLY A 1 176 ? -2.611 -2.430 -12.838 1.00 78.75 176 GLY A C 1
ATOM 1378 O O . GLY A 1 176 ? -3.116 -2.386 -11.712 1.00 78.75 176 GLY A O 1
ATOM 1379 N N . MET A 1 177 ? -1.436 -1.861 -13.100 1.00 81.88 177 MET A N 1
ATOM 1380 C CA . MET A 1 177 ? -0.645 -1.132 -12.100 1.00 81.88 177 MET A CA 1
ATOM 1381 C C . MET A 1 177 ? -1.400 0.089 -11.543 1.00 81.88 177 MET A C 1
ATOM 1383 O O . MET A 1 177 ? -1.342 0.344 -10.345 1.00 81.88 177 MET A O 1
ATOM 1387 N N . ASN A 1 178 ? -2.148 0.805 -12.389 1.00 84.12 178 ASN A N 1
ATOM 1388 C CA . ASN A 1 178 ? -2.874 2.021 -12.007 1.00 84.12 178 ASN A CA 1
ATOM 1389 C C . ASN A 1 178 ? -3.964 1.753 -10.954 1.00 84.12 178 ASN A C 1
ATOM 1391 O O . ASN A 1 178 ? -4.077 2.477 -9.972 1.00 84.12 178 ASN A O 1
ATOM 1395 N N . GLU A 1 179 ? -4.710 0.660 -11.114 1.00 86.00 179 GLU A N 1
ATOM 1396 C CA . GLU A 1 179 ? -5.738 0.240 -10.153 1.00 86.00 179 GLU A CA 1
ATOM 1397 C C . GLU A 1 179 ? -5.118 -0.190 -8.820 1.00 86.00 179 GLU A C 1
ATOM 1399 O O . GLU A 1 179 ? -5.633 0.108 -7.745 1.00 86.00 179 GLU A O 1
ATOM 1404 N N . THR A 1 180 ? -3.957 -0.846 -8.880 1.00 85.44 180 THR A N 1
ATOM 1405 C CA . THR A 1 180 ? -3.212 -1.244 -7.678 1.00 85.44 180 THR A CA 1
ATOM 1406 C C . THR A 1 180 ? -2.714 -0.012 -6.909 1.00 85.44 180 THR A C 1
ATOM 1408 O O . THR A 1 180 ? -2.788 0.002 -5.682 1.00 85.44 180 THR A O 1
ATOM 1411 N N . ALA A 1 181 ? -2.313 1.051 -7.621 1.00 85.38 181 ALA A N 1
ATOM 1412 C CA . ALA A 1 181 ? -1.948 2.353 -7.050 1.00 85.38 181 ALA A CA 1
ATOM 1413 C C . ALA A 1 181 ? -3.101 3.015 -6.283 1.00 85.38 181 ALA A C 1
ATOM 1415 O O . ALA A 1 181 ? -2.907 3.599 -5.215 1.00 85.38 181 ALA A O 1
ATOM 1416 N N . LEU A 1 182 ? -4.312 2.938 -6.843 1.00 85.56 182 LEU A N 1
ATOM 1417 C CA . LEU A 1 182 ? -5.514 3.490 -6.221 1.00 85.56 182 LEU A CA 1
ATOM 1418 C C . LEU A 1 182 ? -5.885 2.724 -4.953 1.00 85.56 182 LEU A C 1
ATOM 1420 O O . LEU A 1 182 ? -6.207 3.343 -3.942 1.00 85.56 182 LEU A O 1
ATOM 1424 N N . LEU A 1 183 ? -5.799 1.392 -4.990 1.00 86.81 183 LEU A N 1
ATOM 1425 C CA . LEU A 1 183 ? -6.064 0.543 -3.828 1.00 86.81 183 LEU A CA 1
ATOM 1426 C C . LEU A 1 183 ? -5.051 0.768 -2.707 1.00 86.81 183 LEU A C 1
ATOM 1428 O O . LEU A 1 183 ? -5.438 0.805 -1.544 1.00 86.81 183 LEU A O 1
ATOM 1432 N N . GLU A 1 184 ? -3.772 0.951 -3.037 1.00 85.31 184 GLU A N 1
ATOM 1433 C CA . GLU A 1 184 ? -2.752 1.328 -2.054 1.00 85.31 184 GLU A CA 1
ATOM 1434 C C . GLU A 1 184 ? -3.055 2.687 -1.416 1.00 85.31 184 GLU A C 1
ATOM 1436 O O . GLU A 1 184 ? -2.786 2.887 -0.230 1.00 85.31 184 GLU A O 1
ATOM 1441 N N . GLY A 1 185 ? -3.631 3.603 -2.195 1.00 80.19 185 GLY A N 1
ATOM 1442 C CA . GLY A 1 185 ? -3.935 4.961 -1.775 1.00 80.19 185 GLY A CA 1
ATOM 1443 C C . GLY A 1 185 ? -5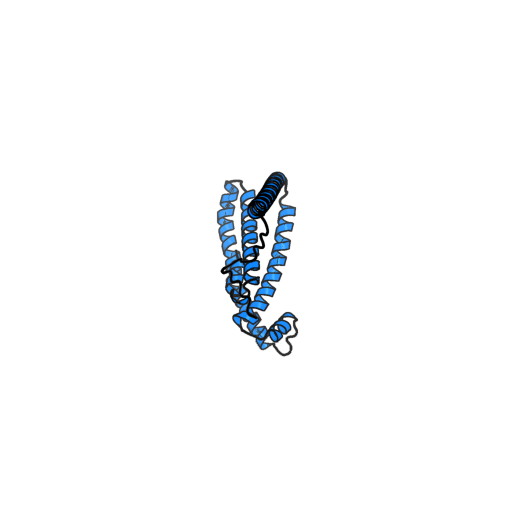.184 5.159 -0.928 1.00 80.19 185 GLY A C 1
ATOM 1444 O O . GLY A 1 185 ? -5.372 6.250 -0.387 1.00 80.19 185 GLY A O 1
ATOM 1445 N N . LEU A 1 186 ? -6.008 4.120 -0.808 1.00 75.25 186 LEU A N 1
ATOM 1446 C CA . LEU A 1 186 ? -7.159 4.069 0.090 1.00 75.25 186 LEU A CA 1
ATOM 1447 C C . LEU A 1 186 ? -6.709 3.831 1.549 1.00 75.25 186 LEU A C 1
ATOM 1449 O O . LEU A 1 186 ? -7.426 4.294 2.461 1.00 75.25 186 LEU A O 1
#

Solvent-accessible surface area (backbone atoms only — not comparable to full-atom values): 10787 Å² total; per-residue (Å²): 138,88,86,86,84,87,85,80,81,89,76,81,84,80,76,85,80,73,95,41,66,70,56,53,53,48,52,49,53,52,48,52,51,51,48,50,50,50,49,51,52,51,51,51,52,51,55,60,48,63,75,71,64,63,69,64,68,56,49,53,68,46,51,55,58,51,53,55,49,50,56,51,50,53,55,50,39,55,51,35,36,31,49,70,72,67,60,50,56,71,66,61,48,51,30,52,77,70,71,60,36,92,89,41,59,66,60,48,50,53,38,50,52,53,49,49,54,50,50,66,61,45,52,55,54,45,50,49,53,56,50,55,48,45,58,59,50,45,60,50,37,65,78,65,68,53,61,71,60,64,67,45,52,63,52,55,30,47,54,53,20,51,54,47,47,55,51,40,60,76,40,51,91,77,47,56,51,69,61,50,51,52,32,71,50,75

Foldseek 3Di:
DDDDDDDDDDDDPDPDDDPCPVVVVVVVVVVVVVVVVVVVVVVVVVVVVLVPDDPPVVVVVPPVVLVVVVVVLLLLLLLQCLCQVVNDDPVLSVCLSVVVCPPPVVSNVSSCVVSVVLCVVLVCVLCVVVVVVCVVVVVVCVVVVPVVVVVVVVVVLVVQLVVVLVVCVVVVNPDHSNNNSVSSSD

pLDDT: mean 78.29, std 16.77, range [31.56, 94.44]

Mean predicted aligned error: 13.3 Å